Protein AF-T0ZMM5-F1 (afdb_monomer_lite)

Foldseek 3Di:
DLLFDQDQPVVVVLLQFWAWQDKAWDALCPCCVPPVGRHTDMDTDTHGDPDGDDGDPQFRHKDQADCPFPQAPDAPPCPVCSVQRIGTNCCRPPNVLRYQAHWYFDDPPPDTHTGGDHDDDRVVSVVVVVVPGDPPPDDDDDPPPPPPPQPKAADDPPDQDFAWDADPNDIHGRPRGID

Radius of gyration: 26.32 Å; chains: 1; bounding box: 58×46×68 Å

InterPro domains:
  IPR029063 S-adenosyl-L-methionine-dependent methyltransferase superfamily [SSF53335] (7-126)

Sequence (179 aa):
GTLDKQDERVREYLASKATLVAATRLPESTFQAIANTSVTTDIVILRKPLAAREPSSSWMELAQIPKDSPLYGGDAYYYHLEWKMRANEYFVQHHPDRVIGKLQLVDNGYDKSVGCVFEGDLEAALAGQVDSLPAGLYAEREAVKIEPARATRDLAPGDNRLGFRVVDGQLFECDGEKL

Secondary structure (DSSP, 8-state):
--TT-S--HHHHHHHHH-EEEEEEEEPGGGGHHHH-----EEEEEEE--SS--PPP-TTSSEEE--TTSTTB---TT-GGGGGG-EEEHIIIII-GGGBSSEEEEEE-SSSEEEEEE--S-HHHHHHHHHHTSPTT---PPP-----------BPPTT----EEEEETTEEEEE-SSB-

pLDDT: mean 84.93, std 11.68, range [51.88, 98.12]

Structure (mmCIF, N/CA/C/O backbone):
data_AF-T0ZMM5-F1
#
_entry.id   AF-T0ZMM5-F1
#
loop_
_atom_site.group_PDB
_atom_site.id
_atom_site.type_symbol
_atom_site.label_atom_id
_atom_site.label_alt_id
_atom_site.label_comp_id
_atom_site.label_asym_id
_atom_site.label_entity_id
_atom_site.label_seq_id
_atom_site.pdbx_PDB_ins_code
_atom_site.Cartn_x
_atom_site.Cartn_y
_atom_site.Cartn_z
_atom_site.occupancy
_atom_site.B_iso_or_equiv
_atom_site.auth_seq_id
_atom_site.auth_comp_id
_atom_site.auth_asym_id
_atom_site.auth_atom_id
_atom_site.pdbx_PDB_model_num
ATOM 1 N N . GLY A 1 1 ? 6.811 5.154 1.440 1.00 77.06 1 GLY A N 1
ATOM 2 C CA . GLY A 1 1 ? 5.725 5.669 2.308 1.00 77.06 1 GLY A CA 1
ATOM 3 C C . GLY A 1 1 ? 5.670 4.912 3.627 1.00 77.06 1 GLY A C 1
ATOM 4 O O . GLY A 1 1 ? 6.587 4.150 3.899 1.00 77.06 1 GLY A O 1
ATOM 5 N N . THR A 1 2 ? 4.626 5.109 4.446 1.00 88.69 2 THR A N 1
ATOM 6 C CA . THR A 1 2 ? 4.415 4.392 5.729 1.00 88.69 2 THR A CA 1
ATOM 7 C C . THR A 1 2 ? 4.391 2.869 5.564 1.00 88.69 2 THR A C 1
ATOM 9 O O . THR A 1 2 ? 4.950 2.156 6.396 1.00 88.69 2 THR A O 1
ATOM 12 N N . LEU A 1 3 ? 3.794 2.371 4.475 1.00 94.69 3 LEU A N 1
ATOM 13 C CA . LEU A 1 3 ? 3.691 0.935 4.214 1.00 94.69 3 LEU A CA 1
ATOM 14 C C . LEU A 1 3 ? 5.058 0.282 3.950 1.00 94.69 3 LEU A C 1
ATOM 16 O O . LEU A 1 3 ? 5.305 -0.796 4.477 1.00 94.69 3 LEU A O 1
ATOM 20 N N . ASP A 1 4 ? 5.981 0.950 3.248 1.00 93.88 4 ASP A N 1
ATOM 21 C CA . ASP A 1 4 ? 7.293 0.367 2.894 1.00 93.88 4 ASP A CA 1
ATOM 22 C C . ASP A 1 4 ? 8.438 0.719 3.853 1.00 93.88 4 ASP A C 1
ATOM 24 O O . ASP A 1 4 ? 9.602 0.435 3.568 1.00 93.88 4 ASP A O 1
ATOM 28 N N . LYS A 1 5 ? 8.160 1.387 4.979 1.00 92.12 5 LYS A N 1
ATOM 29 C CA . LYS A 1 5 ? 9.216 1.659 5.963 1.00 92.12 5 LYS A CA 1
ATOM 30 C C . LYS A 1 5 ? 9.724 0.351 6.569 1.00 92.12 5 LYS A C 1
ATOM 32 O O . LYS A 1 5 ? 8.926 -0.509 6.926 1.00 92.12 5 LYS A O 1
ATOM 37 N N . GLN A 1 6 ? 11.042 0.241 6.743 1.00 91.06 6 GLN A N 1
ATOM 38 C CA . GLN A 1 6 ? 11.649 -0.873 7.489 1.00 91.06 6 GLN A CA 1
ATOM 39 C C . GLN A 1 6 ? 11.131 -0.908 8.932 1.00 91.06 6 GLN A C 1
ATOM 41 O O . GLN A 1 6 ? 10.815 -1.967 9.451 1.00 91.06 6 GLN A O 1
ATOM 46 N N . ASP A 1 7 ? 10.996 0.267 9.548 1.00 93.12 7 ASP A N 1
ATOM 47 C CA . ASP A 1 7 ? 10.402 0.428 10.872 1.00 93.12 7 ASP A CA 1
ATOM 48 C C . ASP A 1 7 ? 8.878 0.239 10.819 1.00 93.12 7 ASP A C 1
ATOM 50 O O . ASP A 1 7 ? 8.166 1.003 10.156 1.00 93.12 7 ASP A O 1
ATOM 54 N N . GLU A 1 8 ? 8.393 -0.777 11.527 1.00 93.56 8 GLU A N 1
ATOM 55 C CA . GLU A 1 8 ? 6.993 -1.191 11.546 1.00 93.56 8 GLU A CA 1
ATOM 56 C C . GLU A 1 8 ? 6.136 -0.491 12.604 1.00 93.56 8 GLU A C 1
ATOM 58 O O . GLU A 1 8 ? 4.914 -0.585 12.529 1.00 93.56 8 GLU A O 1
ATOM 63 N N . ARG A 1 9 ? 6.717 0.291 13.525 1.00 93.25 9 ARG A N 1
ATOM 64 C CA . ARG A 1 9 ? 5.996 0.864 14.684 1.00 93.25 9 ARG A CA 1
ATOM 65 C C . ARG A 1 9 ? 4.728 1.630 14.315 1.00 93.25 9 ARG A C 1
ATOM 67 O O . ARG A 1 9 ? 3.736 1.620 15.039 1.00 93.25 9 ARG A O 1
ATOM 74 N N . VAL A 1 10 ? 4.746 2.324 13.175 1.00 93.44 10 VAL A N 1
ATOM 75 C CA . VAL A 1 10 ? 3.560 3.037 12.676 1.00 93.44 10 VAL A CA 1
ATOM 76 C C . VAL A 1 10 ? 2.490 2.057 12.189 1.00 93.44 10 VAL A C 1
ATOM 78 O O . VAL A 1 10 ? 1.307 2.285 12.438 1.00 93.44 10 VAL A O 1
ATOM 81 N N . ARG A 1 11 ? 2.881 0.967 11.518 1.00 94.25 11 ARG A N 1
ATOM 82 C CA . ARG A 1 11 ? 1.958 -0.086 11.075 1.00 94.25 11 ARG A CA 1
ATOM 83 C C . ARG A 1 11 ? 1.366 -0.829 12.265 1.00 94.25 11 ARG A C 1
ATOM 85 O O . ARG A 1 11 ? 0.149 -0.963 12.314 1.00 94.25 11 ARG A O 1
ATOM 92 N N . GLU A 1 12 ? 2.175 -1.181 13.261 1.00 92.19 12 GLU A N 1
ATOM 93 C CA . GLU A 1 12 ? 1.703 -1.773 14.520 1.00 92.19 12 GLU A CA 1
ATOM 94 C C . GLU A 1 12 ? 0.700 -0.857 15.228 1.00 92.19 12 GLU A C 1
ATOM 96 O O . GLU A 1 12 ? -0.391 -1.282 15.618 1.00 92.19 12 GLU A O 1
ATOM 101 N N . TYR A 1 13 ? 1.032 0.434 15.346 1.00 91.88 13 TYR A N 1
ATOM 102 C CA . TYR A 1 13 ? 0.140 1.415 15.950 1.00 91.88 13 TYR A CA 1
ATOM 103 C C . TYR A 1 13 ? -1.205 1.471 15.219 1.00 91.88 13 TYR A C 1
ATOM 105 O O . TYR A 1 13 ? -2.256 1.383 15.858 1.00 91.88 13 TYR A O 1
ATOM 113 N N . LEU A 1 14 ? -1.193 1.572 13.889 1.00 91.88 14 LEU A N 1
ATOM 114 C CA . LEU A 1 14 ? -2.413 1.586 13.084 1.00 91.88 14 LEU A CA 1
ATOM 115 C C . LEU A 1 14 ? -3.196 0.272 13.214 1.00 91.88 14 LEU A C 1
ATOM 117 O O . LEU A 1 14 ? -4.407 0.319 13.435 1.00 91.88 14 LEU A O 1
ATOM 121 N N . ALA A 1 15 ? -2.523 -0.879 13.163 1.00 91.06 15 ALA A N 1
ATOM 122 C CA . ALA A 1 15 ? -3.133 -2.200 13.299 1.00 91.06 15 ALA A CA 1
ATOM 123 C C . ALA A 1 15 ? -3.762 -2.426 14.684 1.00 91.06 15 ALA A C 1
ATOM 125 O O . ALA A 1 15 ? -4.777 -3.112 14.794 1.00 91.06 15 ALA A O 1
ATOM 126 N N . SER A 1 16 ? -3.226 -1.791 15.734 1.00 89.12 16 SER A N 1
ATOM 127 C CA . SER A 1 16 ? -3.817 -1.807 17.081 1.00 89.12 16 SER A CA 1
ATOM 128 C C . SER A 1 16 ? -5.122 -1.004 17.194 1.00 89.12 16 SER A C 1
ATOM 130 O O . SER A 1 16 ? -5.880 -1.165 18.153 1.00 89.12 16 SER A O 1
ATOM 132 N N . LYS A 1 17 ? -5.384 -0.091 16.249 1.00 89.62 17 LYS A N 1
ATOM 133 C CA . LYS A 1 17 ? -6.536 0.828 16.277 1.00 89.62 17 LYS A CA 1
ATOM 134 C C . LYS A 1 17 ? -7.563 0.544 15.191 1.00 89.62 17 LYS A C 1
ATOM 136 O O . LYS A 1 17 ? -8.724 0.924 15.352 1.00 89.62 17 LYS A O 1
ATOM 141 N N . ALA A 1 18 ? -7.149 -0.068 14.089 1.00 90.56 18 ALA A N 1
ATOM 142 C CA . ALA A 1 18 ? -7.989 -0.296 12.931 1.00 90.56 18 ALA A CA 1
ATOM 143 C C . ALA A 1 18 ? -7.556 -1.537 12.147 1.00 90.56 18 ALA A C 1
ATOM 145 O O . ALA A 1 18 ? -6.396 -1.934 12.131 1.00 90.56 18 ALA A O 1
ATOM 146 N N . THR A 1 19 ? -8.515 -2.136 11.451 1.00 89.81 19 THR A N 1
ATOM 147 C CA . THR A 1 19 ? -8.262 -3.181 10.462 1.00 89.81 19 THR A CA 1
ATOM 148 C C . THR A 1 19 ? -7.993 -2.534 9.109 1.00 89.81 19 THR A C 1
ATOM 150 O O . THR A 1 19 ? -8.773 -1.684 8.673 1.00 89.81 19 THR A O 1
ATOM 153 N N . LEU A 1 20 ? -6.915 -2.946 8.440 1.00 93.12 20 LEU A N 1
ATOM 154 C CA . LEU A 1 20 ? -6.681 -2.593 7.044 1.00 93.12 20 LEU A CA 1
ATOM 155 C C . LEU A 1 20 ? -7.744 -3.262 6.172 1.00 93.12 20 LEU A C 1
ATOM 157 O O . LEU A 1 20 ? -7.866 -4.483 6.171 1.00 93.12 20 LEU A O 1
ATOM 161 N N . VAL A 1 21 ? -8.536 -2.448 5.477 1.00 92.88 21 VAL A N 1
ATOM 162 C CA . VAL A 1 21 ? -9.571 -2.915 4.546 1.00 92.88 21 VAL A CA 1
ATOM 163 C C . VAL A 1 21 ? -8.975 -3.087 3.160 1.00 92.88 21 VAL A C 1
ATOM 165 O O . VAL A 1 21 ? -9.137 -4.129 2.535 1.00 92.88 21 VAL A O 1
ATOM 168 N N . ALA A 1 22 ? -8.300 -2.043 2.692 1.00 95.00 22 ALA A N 1
ATOM 169 C CA . ALA A 1 22 ? -7.612 -2.024 1.418 1.00 95.00 22 ALA A CA 1
ATOM 170 C C . ALA A 1 22 ? -6.511 -0.965 1.456 1.00 95.00 22 ALA A C 1
ATOM 172 O O . ALA A 1 22 ? -6.636 0.049 2.148 1.00 95.00 22 ALA A O 1
ATOM 173 N N . ALA A 1 23 ? -5.456 -1.179 0.684 1.00 97.00 23 ALA A N 1
ATOM 174 C CA . ALA A 1 23 ? -4.534 -0.127 0.297 1.00 97.00 23 ALA A CA 1
ATOM 175 C C . ALA A 1 23 ? -4.357 -0.178 -1.217 1.00 97.00 23 ALA A C 1
ATOM 177 O O . ALA A 1 23 ? -4.344 -1.264 -1.778 1.00 97.00 23 ALA A O 1
ATOM 178 N N . THR A 1 24 ? -4.207 0.967 -1.870 1.00 98.00 24 THR A N 1
ATOM 179 C CA . THR A 1 24 ? -3.960 1.057 -3.311 1.00 98.00 24 THR A CA 1
ATOM 180 C C . THR A 1 24 ? -2.725 1.906 -3.539 1.00 98.00 24 THR A C 1
ATOM 182 O O . THR A 1 24 ? -2.687 3.062 -3.115 1.00 98.00 24 THR A O 1
ATOM 185 N N . ARG A 1 25 ? -1.719 1.337 -4.206 1.00 97.88 25 ARG A N 1
ATOM 186 C CA . ARG A 1 25 ? -0.491 2.045 -4.570 1.00 97.88 25 ARG A CA 1
ATOM 187 C C . ARG A 1 25 ? -0.665 2.745 -5.903 1.00 97.88 25 ARG A C 1
ATOM 189 O O . ARG A 1 25 ? -1.047 2.118 -6.891 1.00 97.88 25 ARG A O 1
ATOM 196 N N . LEU A 1 26 ? -0.354 4.032 -5.914 1.00 97.25 26 LEU A N 1
ATOM 197 C CA . LEU A 1 26 ? -0.472 4.894 -7.078 1.00 97.25 26 LEU A CA 1
ATOM 198 C C . LEU A 1 26 ? 0.883 5.078 -7.778 1.00 97.25 26 LEU A C 1
ATOM 200 O O . LEU A 1 26 ? 1.932 4.968 -7.128 1.00 97.25 26 LEU A O 1
ATOM 204 N N . PRO A 1 27 ? 0.876 5.396 -9.084 1.00 95.88 27 PRO A N 1
ATOM 205 C CA . PRO A 1 27 ? 2.087 5.746 -9.815 1.00 95.88 27 PRO A CA 1
ATOM 206 C C . PRO A 1 27 ? 2.765 6.980 -9.219 1.00 95.88 27 PRO A C 1
ATOM 208 O O . PRO A 1 27 ? 2.097 7.899 -8.739 1.00 95.88 27 PRO A O 1
ATOM 211 N N . GLU A 1 28 ? 4.089 7.060 -9.301 1.00 93.31 28 GLU A N 1
ATOM 212 C CA . GLU A 1 28 ? 4.844 8.195 -8.762 1.00 93.31 28 GLU A CA 1
ATOM 213 C C . GLU A 1 28 ? 4.523 9.528 -9.448 1.00 93.31 28 GLU A C 1
ATOM 215 O O . GLU A 1 28 ? 4.645 10.584 -8.834 1.00 93.31 28 GLU A O 1
ATOM 220 N N . SER A 1 29 ? 4.045 9.474 -10.692 1.00 93.06 29 SER A N 1
ATOM 221 C CA . SER A 1 29 ? 3.634 10.628 -11.490 1.00 93.06 29 SER A CA 1
ATOM 222 C C . SER A 1 29 ? 2.261 11.195 -11.110 1.00 93.06 29 SER A C 1
ATOM 224 O O . SER A 1 29 ? 1.887 12.248 -11.627 1.00 93.06 29 SER A O 1
ATOM 226 N N . THR A 1 30 ? 1.518 10.551 -10.197 1.00 93.50 30 THR A N 1
ATOM 227 C CA . THR A 1 30 ? 0.135 10.929 -9.828 1.00 93.50 30 THR A CA 1
ATOM 228 C C . THR A 1 30 ? 0.003 12.407 -9.466 1.00 93.50 30 THR A C 1
ATOM 230 O O . THR A 1 30 ? -0.949 13.071 -9.869 1.00 93.50 30 THR A O 1
ATOM 233 N N . PHE A 1 31 ? 0.972 12.942 -8.723 1.00 92.00 31 PHE A N 1
ATOM 234 C CA . PHE A 1 31 ? 0.948 14.324 -8.247 1.00 92.00 31 PHE A CA 1
ATOM 235 C C . PHE A 1 31 ? 1.838 15.266 -9.065 1.00 92.00 31 PHE A C 1
ATOM 237 O O . PHE A 1 31 ? 1.921 16.454 -8.752 1.00 92.00 31 PHE A O 1
ATOM 244 N N . GLN A 1 32 ? 2.453 14.788 -10.151 1.00 90.25 32 GLN A N 1
ATOM 245 C CA . GLN A 1 32 ? 3.412 15.567 -10.931 1.00 90.25 32 GLN A CA 1
ATOM 246 C C . GLN A 1 32 ? 2.776 16.829 -11.527 1.00 90.25 32 GLN A C 1
ATOM 248 O O . GLN A 1 32 ? 3.342 17.914 -11.424 1.00 90.25 32 GLN A O 1
ATOM 253 N N . ALA A 1 33 ? 1.578 16.713 -12.104 1.00 86.50 33 ALA A N 1
ATOM 254 C CA . ALA A 1 33 ? 0.913 17.829 -12.779 1.00 86.50 33 ALA A CA 1
ATOM 255 C C . ALA A 1 33 ? 0.431 18.933 -11.821 1.00 86.50 33 ALA A C 1
ATOM 257 O O . ALA A 1 33 ? 0.321 20.087 -12.228 1.00 86.50 33 ALA A O 1
ATOM 258 N N . ILE A 1 34 ? 0.140 18.589 -10.561 1.00 89.12 34 ILE A N 1
ATOM 259 C CA . ILE A 1 34 ? -0.482 19.516 -9.601 1.00 89.12 34 ILE A CA 1
ATOM 260 C C . ILE A 1 34 ? 0.464 19.977 -8.490 1.00 89.12 34 ILE A C 1
ATOM 262 O O . ILE A 1 34 ? 0.281 21.062 -7.947 1.00 89.12 34 ILE A O 1
ATOM 266 N N . ALA A 1 35 ? 1.472 19.171 -8.151 1.00 85.75 35 ALA A N 1
ATOM 267 C CA . ALA A 1 35 ? 2.405 19.430 -7.057 1.00 85.75 35 ALA A CA 1
ATOM 268 C C . ALA A 1 35 ? 3.880 19.370 -7.488 1.00 85.75 35 ALA A C 1
ATOM 270 O O . ALA A 1 35 ? 4.749 19.6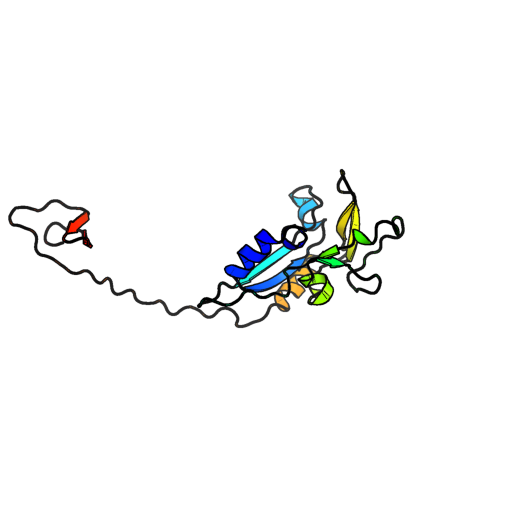42 -6.663 1.00 85.75 35 ALA A O 1
ATOM 271 N N . ASN A 1 36 ? 4.171 19.050 -8.758 1.00 87.25 36 ASN A N 1
ATOM 272 C CA . ASN A 1 36 ? 5.525 18.917 -9.306 1.00 87.25 36 ASN A CA 1
ATOM 273 C C . ASN A 1 36 ? 6.422 17.968 -8.488 1.00 87.25 36 ASN A C 1
ATOM 275 O O . ASN A 1 36 ? 7.607 18.233 -8.276 1.00 87.25 36 ASN A O 1
ATOM 279 N N . THR A 1 37 ? 5.838 16.876 -7.995 1.00 84.69 37 THR A N 1
ATOM 280 C CA . THR A 1 37 ? 6.532 15.856 -7.208 1.00 84.69 37 THR A CA 1
ATOM 281 C C . THR A 1 37 ? 6.327 14.463 -7.800 1.00 84.69 37 THR A C 1
ATOM 283 O O . THR A 1 37 ? 5.193 14.034 -8.016 1.00 84.69 37 THR A O 1
ATOM 286 N N . SER A 1 38 ? 7.439 13.742 -7.985 1.00 86.94 38 SER A N 1
ATOM 287 C CA . SER A 1 38 ? 7.459 12.318 -8.336 1.00 86.94 38 SER A CA 1
ATOM 288 C C . SER A 1 38 ? 7.600 11.492 -7.062 1.00 86.94 38 SER A C 1
ATOM 290 O O . SER A 1 38 ? 8.706 11.292 -6.559 1.00 86.94 38 SER A O 1
ATOM 292 N N . VAL A 1 39 ? 6.478 11.063 -6.484 1.00 87.69 39 VAL A N 1
ATOM 293 C CA . VAL A 1 39 ? 6.467 10.303 -5.225 1.00 87.69 39 VAL A CA 1
ATOM 294 C C . VAL A 1 39 ? 5.480 9.153 -5.327 1.00 87.69 39 VAL A C 1
ATOM 296 O O . VAL A 1 39 ? 4.298 9.356 -5.593 1.00 87.69 39 VAL A O 1
ATOM 299 N N . THR A 1 40 ? 5.947 7.936 -5.042 1.00 90.56 40 THR A N 1
ATOM 300 C CA . THR A 1 40 ? 5.048 6.786 -4.874 1.00 90.56 40 THR A CA 1
ATOM 301 C C . THR A 1 40 ? 4.193 6.988 -3.626 1.00 90.56 40 THR A C 1
ATOM 303 O O . THR A 1 40 ? 4.711 7.149 -2.514 1.00 90.56 40 THR A O 1
ATOM 306 N N . THR A 1 41 ? 2.879 6.991 -3.819 1.00 92.81 41 THR A N 1
ATOM 307 C CA . THR A 1 41 ? 1.885 7.288 -2.785 1.00 92.81 41 THR A CA 1
ATOM 308 C C . THR A 1 41 ? 0.851 6.179 -2.703 1.00 92.81 41 THR A C 1
ATOM 310 O O . THR A 1 41 ? 0.616 5.459 -3.669 1.00 92.81 41 THR A O 1
ATOM 313 N N . ASP A 1 42 ? 0.241 6.042 -1.529 1.00 96.25 42 ASP A N 1
ATOM 314 C CA . ASP A 1 42 ? -0.744 5.003 -1.255 1.00 96.25 42 ASP A CA 1
ATOM 315 C C . ASP A 1 42 ? -2.049 5.647 -0.765 1.00 96.25 42 ASP A C 1
ATOM 317 O O . ASP A 1 42 ? -2.024 6.551 0.075 1.00 96.25 42 ASP A O 1
ATOM 321 N N . ILE A 1 43 ? -3.189 5.145 -1.239 1.00 96.88 43 ILE A N 1
ATOM 322 C CA . ILE A 1 43 ? -4.501 5.362 -0.619 1.00 96.88 43 ILE A CA 1
ATOM 323 C C . ILE A 1 43 ? -4.719 4.217 0.362 1.00 96.88 43 ILE A C 1
ATOM 325 O O . ILE A 1 43 ? -4.673 3.058 -0.035 1.00 96.88 43 ILE A O 1
ATOM 329 N N . VAL A 1 44 ? -4.960 4.517 1.638 1.00 95.81 44 VAL A N 1
ATOM 330 C CA . VAL A 1 44 ? -5.129 3.497 2.685 1.00 95.81 44 VAL A CA 1
ATOM 331 C C . VAL A 1 44 ? -6.510 3.628 3.316 1.00 95.81 44 VAL A C 1
ATOM 333 O O . VAL A 1 44 ? -6.856 4.677 3.857 1.00 95.81 44 VAL A O 1
ATOM 336 N N . ILE A 1 45 ? -7.287 2.546 3.276 1.00 94.75 45 ILE A N 1
ATOM 337 C CA . ILE A 1 45 ? -8.636 2.465 3.836 1.00 94.75 45 ILE A CA 1
ATOM 338 C C . ILE A 1 45 ? -8.591 1.594 5.088 1.00 94.75 45 ILE A C 1
ATOM 340 O O . ILE A 1 45 ? -8.288 0.400 5.043 1.00 94.75 45 ILE A O 1
ATOM 344 N N . LEU A 1 46 ? -8.916 2.204 6.224 1.00 92.81 46 LEU A N 1
ATOM 345 C CA . LEU A 1 46 ? -8.886 1.577 7.540 1.00 92.81 46 LEU A CA 1
ATOM 346 C C . LEU A 1 46 ? -10.293 1.551 8.141 1.00 92.81 46 LEU A C 1
ATOM 348 O O . LEU A 1 46 ? -11.010 2.551 8.108 1.00 92.81 46 LEU A O 1
ATOM 352 N N . ARG A 1 47 ? -10.670 0.431 8.762 1.00 89.56 47 ARG A N 1
ATOM 353 C CA . ARG A 1 47 ? -11.912 0.300 9.531 1.00 89.56 47 ARG A CA 1
ATOM 354 C C . ARG A 1 47 ? -11.607 0.226 11.018 1.00 89.56 47 ARG A C 1
ATOM 356 O O . ARG A 1 47 ? -10.963 -0.714 11.482 1.00 89.56 47 ARG A O 1
ATOM 363 N N . LYS A 1 48 ? -12.145 1.170 11.789 1.00 88.38 48 LYS A N 1
ATOM 364 C CA . LYS A 1 48 ? -12.125 1.097 13.253 1.00 88.38 48 LYS A CA 1
ATOM 365 C C . LYS A 1 48 ? -13.081 -0.014 13.725 1.00 88.38 48 LYS A C 1
ATOM 367 O O . LYS A 1 48 ? -14.261 0.033 13.366 1.00 88.38 48 LYS A O 1
ATOM 372 N N . PRO A 1 49 ? -12.615 -1.012 14.492 1.00 80.44 49 PRO A N 1
ATOM 373 C CA . PRO A 1 49 ? -13.482 -2.071 14.985 1.00 80.44 49 PRO A CA 1
ATOM 374 C C . PRO A 1 49 ? -14.403 -1.542 16.097 1.00 80.44 49 PRO A C 1
ATOM 376 O O . PRO A 1 49 ? -14.059 -0.603 16.816 1.00 80.44 49 PRO A O 1
ATOM 379 N N . LEU A 1 50 ? -15.591 -2.143 16.226 1.00 77.56 50 LEU A N 1
ATOM 380 C CA . LEU A 1 50 ? -16.568 -1.787 17.267 1.00 77.56 50 LEU A CA 1
ATOM 381 C C . LEU A 1 50 ? -16.149 -2.279 18.661 1.00 77.56 50 LEU A C 1
ATOM 383 O O . LEU A 1 50 ? -16.527 -1.678 19.661 1.00 77.56 50 LEU A O 1
ATOM 387 N N . ALA A 1 51 ? -15.356 -3.346 18.715 1.00 73.06 51 ALA A N 1
ATOM 388 C CA . ALA A 1 51 ? -14.776 -3.907 19.927 1.00 73.06 51 ALA A CA 1
ATOM 389 C C . ALA A 1 51 ? -13.261 -4.065 19.754 1.00 73.06 51 ALA A C 1
ATOM 391 O O . ALA A 1 51 ? -12.756 -4.073 18.629 1.00 73.06 51 ALA A O 1
ATOM 392 N N . ALA A 1 52 ? -12.538 -4.190 20.867 1.00 72.12 52 ALA A N 1
ATOM 393 C CA . ALA A 1 52 ? -11.119 -4.517 20.826 1.00 72.12 52 ALA A CA 1
ATOM 394 C C . ALA A 1 52 ? -10.906 -5.853 20.095 1.00 72.12 52 ALA A C 1
ATOM 396 O O . ALA A 1 52 ? -11.690 -6.791 20.247 1.00 72.12 52 ALA A O 1
ATOM 397 N N . ARG A 1 53 ? -9.860 -5.915 19.275 1.00 71.50 53 ARG A N 1
ATOM 398 C CA . ARG A 1 53 ? -9.498 -7.077 18.467 1.00 71.50 53 ARG A CA 1
ATOM 399 C C . ARG A 1 53 ? -7.975 -7.154 18.383 1.00 71.50 53 ARG A C 1
ATOM 401 O O . ARG A 1 53 ? -7.314 -6.118 18.370 1.00 71.50 53 ARG A O 1
ATOM 408 N N . GLU A 1 54 ? -7.466 -8.372 18.247 1.00 69.75 54 GLU A N 1
ATOM 409 C CA . GLU A 1 54 ? -6.069 -8.616 17.905 1.00 69.75 54 GLU A CA 1
ATOM 410 C C . GLU A 1 54 ? -5.691 -8.025 16.529 1.00 69.75 54 GLU A C 1
ATOM 412 O O . GLU A 1 54 ? -6.452 -8.176 15.555 1.00 69.75 54 GLU A O 1
ATOM 417 N N . PRO A 1 55 ? -4.523 -7.362 16.424 1.00 67.50 55 PRO A N 1
ATOM 418 C CA . PRO A 1 55 ? -4.009 -6.835 15.166 1.00 67.50 55 PRO A CA 1
ATOM 419 C C . PRO A 1 55 ? -3.964 -7.904 14.065 1.00 67.50 55 PRO A C 1
ATOM 421 O O . PRO A 1 55 ? -3.661 -9.069 14.310 1.00 67.50 55 PRO A O 1
ATOM 424 N N . SER A 1 56 ? -4.267 -7.508 12.827 1.00 68.31 56 SER A N 1
ATOM 425 C CA . SER A 1 56 ? -4.041 -8.370 11.657 1.00 68.31 56 SER A CA 1
ATOM 426 C C . SER A 1 56 ? -2.567 -8.334 11.268 1.00 68.31 56 SER A C 1
ATOM 428 O O . SER A 1 56 ? -2.024 -7.239 11.129 1.00 68.31 56 SER A O 1
ATOM 430 N N . SER A 1 57 ? -1.950 -9.495 11.035 1.00 71.81 57 SER A N 1
ATOM 431 C CA . SER A 1 57 ? -0.527 -9.603 10.687 1.00 71.81 57 SER A CA 1
ATOM 432 C C . SER A 1 57 ? -0.213 -9.392 9.205 1.00 71.81 57 SER A C 1
ATOM 434 O O . SER A 1 57 ? 0.933 -9.146 8.882 1.00 71.81 57 SER A O 1
ATOM 436 N N . SER A 1 58 ? -1.199 -9.454 8.306 1.00 76.00 58 SER A N 1
ATOM 437 C CA . SER A 1 58 ? -1.008 -9.575 6.844 1.00 76.00 58 SER A CA 1
ATOM 438 C C . SER A 1 58 ? -0.539 -8.307 6.098 1.00 76.00 58 SER A C 1
ATOM 440 O O . SER A 1 58 ? -0.913 -8.100 4.942 1.00 76.00 58 SER A O 1
ATOM 442 N N . TRP A 1 59 ? 0.163 -7.397 6.774 1.00 92.75 59 TRP A N 1
ATOM 443 C CA . TRP A 1 59 ? 0.722 -6.160 6.206 1.00 92.75 59 TRP A CA 1
ATOM 444 C C . TRP A 1 59 ? 1.805 -5.524 7.102 1.00 92.75 59 TRP A C 1
ATOM 446 O O . TRP A 1 59 ? 2.133 -4.343 6.943 1.00 92.75 59 TRP A O 1
ATOM 456 N N . MET A 1 60 ? 2.323 -6.262 8.087 1.00 92.69 60 MET A N 1
ATOM 457 C CA . MET A 1 60 ? 3.324 -5.760 9.033 1.00 92.69 60 MET A CA 1
ATOM 458 C C . MET A 1 60 ? 4.718 -5.772 8.418 1.00 92.69 60 MET A C 1
ATOM 460 O O . MET A 1 60 ? 5.490 -4.843 8.655 1.00 92.69 60 MET A O 1
ATOM 464 N N . GLU A 1 61 ? 5.017 -6.747 7.566 1.00 94.25 61 GLU A N 1
ATOM 465 C CA . GLU A 1 61 ? 6.366 -6.968 7.062 1.00 94.25 61 GLU A CA 1
ATOM 466 C C . GLU A 1 61 ? 6.604 -6.387 5.661 1.00 94.25 61 GLU A C 1
ATOM 468 O O . GLU A 1 61 ? 5.695 -6.006 4.916 1.00 94.25 61 GLU A O 1
ATOM 473 N N . LEU A 1 62 ? 7.886 -6.312 5.294 1.00 95.06 62 LEU A N 1
ATOM 474 C CA . LEU A 1 62 ? 8.315 -6.035 3.929 1.00 95.06 62 LEU A CA 1
ATOM 475 C C . LEU A 1 62 ? 8.746 -7.330 3.256 1.00 95.06 62 LEU A C 1
ATOM 477 O O . LEU A 1 62 ? 9.649 -8.018 3.736 1.00 95.06 62 LEU A O 1
ATOM 481 N N . ALA A 1 63 ? 8.206 -7.590 2.077 1.00 94.88 63 ALA A N 1
ATOM 482 C CA . ALA A 1 63 ? 8.575 -8.728 1.255 1.00 94.88 63 ALA A CA 1
ATOM 483 C C . ALA A 1 63 ? 9.466 -8.288 0.088 1.00 94.88 63 ALA A C 1
ATOM 485 O O . ALA A 1 63 ? 9.335 -7.180 -0.438 1.00 94.88 63 ALA A O 1
ATOM 486 N N . GLN A 1 64 ? 10.386 -9.162 -0.319 1.00 94.31 64 GLN A N 1
ATOM 487 C CA . GLN A 1 64 ? 11.102 -9.004 -1.584 1.00 94.31 64 GLN A CA 1
ATOM 488 C C . GLN A 1 64 ? 10.129 -9.211 -2.739 1.00 94.31 64 GLN A C 1
ATOM 490 O O . GLN A 1 64 ? 9.312 -10.121 -2.672 1.00 94.31 64 GLN A O 1
ATOM 495 N N . ILE A 1 65 ? 10.227 -8.378 -3.773 1.00 94.44 65 ILE A N 1
ATOM 496 C CA . ILE A 1 65 ? 9.429 -8.463 -4.996 1.00 94.44 65 ILE A CA 1
ATOM 497 C C . ILE A 1 65 ? 10.097 -9.501 -5.911 1.00 94.44 65 ILE A C 1
ATOM 499 O O . ILE A 1 65 ? 11.191 -9.236 -6.417 1.00 94.44 65 ILE A O 1
ATOM 503 N N . PRO A 1 66 ? 9.488 -10.682 -6.125 1.00 91.31 66 PRO A N 1
ATOM 504 C CA . PRO A 1 66 ? 10.055 -11.701 -7.005 1.00 91.31 66 PRO A CA 1
ATOM 505 C C . PRO A 1 66 ? 10.098 -11.232 -8.465 1.00 91.31 66 PRO A C 1
ATOM 507 O O . PRO A 1 66 ? 9.224 -10.483 -8.897 1.00 91.31 66 PRO A O 1
ATOM 510 N N . LYS A 1 67 ? 11.075 -11.696 -9.255 1.00 88.75 67 LYS A N 1
ATOM 511 C CA . LYS A 1 67 ? 11.192 -11.329 -10.684 1.00 88.75 67 LYS A CA 1
ATOM 512 C C . LYS A 1 67 ? 10.022 -11.816 -11.540 1.00 88.75 67 LYS A C 1
ATOM 514 O O . LYS A 1 67 ? 9.708 -11.208 -12.556 1.00 88.75 67 LYS A O 1
ATOM 519 N N . ASP A 1 68 ? 9.399 -12.915 -11.138 1.00 91.12 68 ASP A N 1
ATOM 520 C CA . ASP 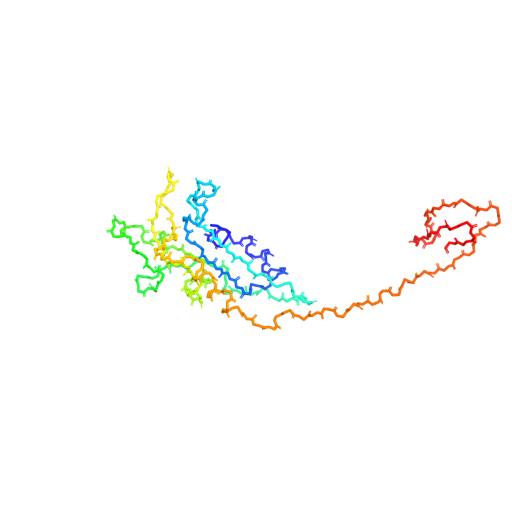A 1 68 ? 8.199 -13.488 -11.750 1.00 91.12 68 ASP A CA 1
ATOM 521 C C . ASP A 1 68 ? 6.900 -12.851 -11.227 1.00 91.12 68 ASP A C 1
ATOM 523 O O . ASP A 1 68 ? 5.813 -13.179 -11.703 1.00 91.12 68 ASP A O 1
ATOM 527 N N . SER A 1 69 ? 6.990 -11.909 -10.281 1.00 94.19 69 SER A N 1
ATOM 528 C CA . SER A 1 69 ? 5.829 -11.182 -9.778 1.00 94.19 69 SER A CA 1
ATOM 529 C C . SER A 1 69 ? 5.190 -10.325 -10.870 1.00 94.19 69 SER A C 1
ATOM 531 O O . SER A 1 69 ? 5.897 -9.620 -11.597 1.00 94.19 69 SER A O 1
ATOM 533 N N . PRO A 1 70 ? 3.847 -10.236 -10.920 1.00 95.31 70 PRO A N 1
ATOM 534 C CA . PRO A 1 70 ? 3.168 -9.257 -11.762 1.00 95.31 70 PRO A CA 1
ATOM 535 C C . PRO A 1 70 ? 3.503 -7.811 -11.374 1.00 95.31 70 PRO A C 1
ATOM 537 O O . PRO A 1 70 ? 3.251 -6.915 -12.172 1.00 95.31 70 PRO A O 1
ATOM 540 N N . LEU A 1 71 ? 4.085 -7.561 -10.199 1.00 95.94 71 LEU A N 1
ATOM 541 C CA . LEU A 1 71 ? 4.536 -6.231 -9.800 1.00 95.94 71 LEU A CA 1
ATOM 542 C C . LEU A 1 71 ? 5.899 -5.860 -10.372 1.00 95.94 71 LEU A C 1
ATOM 544 O O . LEU A 1 71 ? 6.230 -4.683 -10.388 1.00 95.94 71 LEU A O 1
ATOM 548 N N . TYR A 1 72 ? 6.707 -6.822 -10.809 1.00 94.00 72 TYR A N 1
ATOM 549 C CA . TYR A 1 72 ? 8.084 -6.547 -11.191 1.00 94.00 72 TYR A CA 1
ATOM 550 C C . TYR A 1 72 ? 8.138 -5.721 -12.487 1.00 94.00 72 TYR A C 1
ATOM 552 O O . TYR A 1 72 ? 7.677 -6.157 -13.543 1.00 94.00 72 TYR A O 1
ATOM 560 N N . GLY A 1 73 ? 8.670 -4.501 -12.387 1.00 91.31 73 GLY A N 1
ATOM 561 C CA . GLY A 1 73 ? 8.889 -3.566 -13.499 1.00 91.31 73 GLY A CA 1
ATOM 562 C C . GLY A 1 73 ? 10.291 -3.620 -14.091 1.00 91.31 73 GLY A C 1
ATOM 563 O O . GLY A 1 73 ? 10.562 -2.961 -15.089 1.00 91.31 73 GLY A O 1
ATOM 564 N N . GLY A 1 74 ? 11.173 -4.433 -13.509 1.00 81.00 74 GLY A N 1
ATOM 565 C CA . GLY A 1 74 ? 12.557 -4.555 -13.940 1.00 81.00 74 GLY A CA 1
ATOM 566 C C . GLY A 1 74 ? 13.549 -3.802 -13.063 1.00 81.00 74 GLY A C 1
ATOM 567 O O . GLY A 1 74 ? 13.224 -2.865 -12.334 1.00 81.00 74 GLY A O 1
ATOM 568 N N . ASP A 1 75 ? 14.800 -4.231 -13.177 1.00 67.31 75 ASP A N 1
ATOM 569 C CA . ASP A 1 75 ? 15.976 -3.535 -12.668 1.00 67.31 75 ASP A CA 1
ATOM 570 C C . ASP A 1 75 ? 17.179 -3.724 -13.603 1.00 67.31 75 ASP A C 1
ATOM 572 O O . ASP A 1 75 ? 18.306 -3.776 -13.132 1.00 67.31 75 ASP A O 1
ATOM 576 N N . ALA A 1 76 ? 16.961 -3.829 -14.922 1.00 51.88 76 ALA A N 1
ATOM 577 C CA . ALA A 1 76 ? 17.924 -4.389 -15.886 1.00 51.88 76 ALA A CA 1
ATOM 578 C C . ALA A 1 76 ? 19.365 -3.822 -15.833 1.00 51.88 76 ALA A C 1
ATOM 580 O O . ALA A 1 76 ? 20.295 -4.469 -16.307 1.00 51.88 76 ALA A O 1
ATOM 581 N N . TYR A 1 77 ? 19.574 -2.645 -15.241 1.00 59.66 77 TYR A N 1
ATOM 582 C CA . TYR A 1 77 ? 20.888 -2.026 -15.042 1.00 59.66 77 TYR A CA 1
ATOM 583 C C . TYR A 1 77 ? 21.554 -2.302 -13.673 1.00 59.66 77 TYR A C 1
ATOM 585 O O . TYR A 1 77 ? 22.714 -1.944 -13.471 1.00 59.66 77 TYR A O 1
ATOM 593 N N . TYR A 1 78 ? 20.852 -2.925 -12.723 1.00 67.38 78 TYR A N 1
ATOM 594 C CA . TYR A 1 78 ? 21.165 -2.917 -11.289 1.00 67.38 78 TYR A CA 1
ATOM 595 C C . TYR A 1 78 ? 20.912 -4.261 -10.580 1.00 67.38 78 TYR A C 1
ATOM 597 O O . TYR A 1 78 ? 20.534 -4.270 -9.414 1.00 67.38 78 TYR A O 1
ATOM 605 N N . TYR A 1 79 ? 21.193 -5.396 -11.227 1.00 62.88 79 TYR A N 1
ATOM 606 C CA . TYR A 1 79 ? 21.004 -6.743 -10.646 1.00 62.88 79 TYR A CA 1
ATOM 607 C C . TYR A 1 79 ? 21.663 -6.954 -9.260 1.00 62.88 79 TYR A C 1
ATOM 609 O O . TYR A 1 79 ? 21.231 -7.774 -8.458 1.00 62.88 79 TYR A O 1
ATOM 617 N N . HIS A 1 80 ? 22.717 -6.201 -8.925 1.00 71.88 80 HIS A N 1
ATOM 618 C CA . HIS A 1 80 ? 23.375 -6.266 -7.611 1.00 71.88 80 HIS A CA 1
ATOM 619 C C . HIS A 1 80 ? 22.587 -5.552 -6.492 1.00 71.88 80 HIS A C 1
ATOM 621 O O . HIS A 1 80 ? 22.961 -5.629 -5.321 1.00 71.88 80 HIS A O 1
ATOM 627 N N . LEU A 1 81 ? 21.501 -4.854 -6.838 1.00 74.69 81 LEU A N 1
ATOM 628 C CA . LEU A 1 81 ? 20.607 -4.141 -5.925 1.00 74.69 81 LEU A CA 1
ATOM 629 C C . LEU A 1 81 ? 19.234 -4.812 -5.801 1.00 74.69 81 LEU A C 1
ATOM 631 O O . LEU A 1 81 ? 18.327 -4.208 -5.238 1.00 74.69 81 LEU A O 1
ATOM 635 N N . GLU A 1 82 ? 19.073 -6.061 -6.248 1.00 68.62 82 GLU A N 1
ATOM 636 C CA . GLU A 1 82 ? 17.812 -6.815 -6.135 1.00 68.62 82 GLU A CA 1
ATOM 637 C C . GLU A 1 82 ? 17.257 -6.852 -4.699 1.00 68.62 82 GLU A C 1
ATOM 639 O O . GLU A 1 82 ? 16.049 -6.802 -4.488 1.00 68.62 82 GLU A O 1
ATOM 644 N N . TRP A 1 83 ? 18.122 -6.850 -3.680 1.00 73.81 83 TRP A N 1
ATOM 645 C CA . TRP A 1 83 ? 17.712 -6.779 -2.271 1.00 73.81 83 TRP A CA 1
ATOM 646 C C . TRP A 1 83 ? 16.981 -5.473 -1.903 1.00 73.81 83 TRP A C 1
ATOM 648 O O . TRP A 1 83 ? 16.275 -5.432 -0.892 1.00 73.81 83 TRP A O 1
ATOM 658 N N . LYS A 1 84 ? 17.130 -4.406 -2.705 1.00 81.00 84 LYS A N 1
ATOM 659 C CA . LYS A 1 84 ? 16.399 -3.138 -2.555 1.00 81.00 84 LYS A CA 1
ATOM 660 C C . LYS A 1 84 ? 14.982 -3.201 -3.126 1.00 81.00 84 LYS A C 1
ATOM 662 O O . LYS A 1 84 ? 14.169 -2.356 -2.765 1.00 81.00 84 LYS A O 1
ATOM 667 N N . MET A 1 85 ? 14.658 -4.192 -3.960 1.00 91.25 85 MET A N 1
ATOM 668 C CA . MET A 1 85 ? 13.313 -4.415 -4.500 1.00 91.25 85 MET A CA 1
ATOM 669 C C . MET A 1 85 ? 12.404 -5.053 -3.444 1.00 91.25 85 MET A C 1
ATOM 671 O O . MET A 1 85 ? 12.021 -6.218 -3.540 1.00 91.25 85 MET A O 1
ATOM 675 N N . ARG A 1 86 ? 12.074 -4.289 -2.400 1.00 93.50 86 ARG A N 1
ATOM 676 C CA . ARG A 1 86 ? 11.150 -4.692 -1.334 1.00 93.50 86 ARG A CA 1
ATOM 677 C C . ARG A 1 86 ? 9.994 -3.707 -1.231 1.00 93.50 86 ARG A C 1
ATOM 679 O O . ARG A 1 86 ? 10.185 -2.502 -1.366 1.00 93.50 86 ARG A O 1
ATOM 686 N N . ALA A 1 87 ? 8.812 -4.228 -0.945 1.00 95.38 87 ALA A N 1
ATOM 687 C CA . ALA A 1 87 ? 7.613 -3.451 -0.656 1.00 95.38 87 ALA A CA 1
ATOM 688 C C . ALA A 1 87 ? 6.827 -4.132 0.466 1.00 95.38 87 ALA A C 1
ATOM 690 O O . ALA A 1 87 ? 7.137 -5.262 0.848 1.00 95.38 87 ALA A O 1
ATOM 691 N N . ASN A 1 88 ? 5.826 -3.445 1.012 1.00 97.06 88 ASN A N 1
ATOM 692 C CA . ASN A 1 88 ? 4.953 -4.046 2.017 1.00 97.06 88 ASN A CA 1
ATOM 693 C C . ASN A 1 88 ? 4.353 -5.378 1.528 1.00 97.06 88 ASN A C 1
ATOM 695 O O . ASN A 1 88 ? 3.897 -5.473 0.385 1.00 97.06 88 ASN A O 1
ATOM 699 N N . GLU A 1 89 ? 4.341 -6.395 2.393 1.00 96.12 89 GLU A N 1
ATOM 700 C CA . GLU A 1 89 ? 3.832 -7.735 2.072 1.00 96.12 89 GLU A CA 1
ATOM 701 C C . GLU A 1 89 ? 2.373 -7.724 1.602 1.00 96.12 89 GLU A C 1
ATOM 703 O O . GLU A 1 89 ? 1.998 -8.554 0.775 1.00 96.12 89 GLU A O 1
ATOM 708 N N . TYR A 1 90 ? 1.584 -6.735 2.043 1.00 96.75 90 TYR A N 1
ATOM 709 C CA . TYR A 1 90 ? 0.223 -6.516 1.568 1.00 96.75 90 TYR A CA 1
ATOM 710 C C . TYR A 1 90 ? 0.170 -6.495 0.040 1.00 96.75 90 TYR A C 1
ATOM 712 O O . TYR A 1 90 ? -0.612 -7.227 -0.554 1.00 96.75 90 TYR A O 1
ATOM 720 N N . PHE A 1 91 ? 1.038 -5.708 -0.601 1.00 97.25 91 PHE A N 1
ATOM 721 C CA . PHE A 1 91 ? 1.080 -5.611 -2.058 1.00 97.25 91 PHE A CA 1
ATOM 722 C C . PHE A 1 91 ? 1.744 -6.833 -2.683 1.00 97.25 91 PHE A C 1
ATOM 724 O O . PHE A 1 91 ? 1.278 -7.345 -3.691 1.00 97.25 91 PHE A O 1
ATOM 731 N N . VAL A 1 92 ? 2.845 -7.307 -2.104 1.00 96.81 92 VAL A N 1
ATOM 732 C CA . VAL A 1 92 ? 3.680 -8.325 -2.753 1.00 96.81 92 VAL A CA 1
ATOM 733 C C . VAL A 1 92 ? 3.061 -9.719 -2.688 1.00 96.81 92 VAL A C 1
ATOM 735 O O . VAL A 1 92 ? 3.085 -10.440 -3.682 1.00 96.81 92 VAL A O 1
ATOM 738 N N . GLN A 1 93 ? 2.544 -10.112 -1.525 1.00 95.62 93 GLN A N 1
ATOM 739 C CA . GLN A 1 93 ? 2.120 -11.486 -1.253 1.00 95.62 93 GLN A CA 1
ATOM 740 C C . GLN A 1 93 ? 0.605 -11.668 -1.334 1.00 95.62 93 GLN A C 1
ATOM 742 O O . GLN A 1 93 ? 0.142 -12.741 -1.716 1.00 95.62 93 GLN A O 1
ATOM 747 N N . HIS A 1 94 ? -0.172 -10.647 -0.962 1.00 94.94 94 HIS A N 1
ATOM 748 C CA . HIS A 1 94 ? -1.619 -10.793 -0.783 1.00 94.94 94 HIS A CA 1
ATOM 749 C C . HIS A 1 94 ? -2.443 -10.077 -1.853 1.00 94.94 94 HIS A C 1
ATOM 751 O O . HIS A 1 94 ? -3.475 -10.599 -2.271 1.00 94.94 94 HIS A O 1
ATOM 757 N N . HIS A 1 95 ? -1.991 -8.903 -2.297 1.00 96.44 95 HIS A N 1
ATOM 758 C CA . HIS A 1 95 ? -2.769 -8.000 -3.139 1.00 96.44 95 HIS A CA 1
ATOM 759 C C . HIS A 1 95 ? -1.929 -7.283 -4.214 1.00 96.44 95 HIS A C 1
ATOM 761 O O . HIS A 1 95 ? -1.880 -6.047 -4.246 1.00 96.44 95 HIS A O 1
ATOM 767 N N . PRO A 1 96 ? -1.258 -8.016 -5.124 1.00 96.94 96 PRO A N 1
ATOM 768 C CA . PRO A 1 96 ? -0.511 -7.391 -6.216 1.00 96.94 96 PRO A CA 1
ATOM 769 C C . PRO A 1 96 ? -1.418 -6.634 -7.196 1.00 96.94 96 PRO A C 1
ATOM 771 O O . PRO A 1 96 ? -0.992 -5.676 -7.833 1.00 96.94 96 PRO A O 1
ATOM 774 N N . ASP A 1 97 ? -2.693 -7.005 -7.276 1.00 97.12 97 ASP A N 1
ATOM 775 C CA . ASP A 1 97 ? -3.735 -6.304 -8.027 1.00 97.12 97 ASP A CA 1
ATOM 776 C C . ASP A 1 97 ? -3.999 -4.877 -7.517 1.00 97.12 97 ASP A C 1
ATOM 778 O O . ASP A 1 97 ? -4.562 -4.058 -8.241 1.00 97.12 97 ASP A O 1
ATOM 782 N N . ARG A 1 98 ? -3.573 -4.549 -6.292 1.00 97.44 98 ARG A N 1
ATOM 783 C CA . ARG A 1 98 ? -3.765 -3.231 -5.670 1.00 97.44 98 ARG A CA 1
ATOM 784 C C . ARG A 1 98 ? -2.666 -2.218 -5.988 1.00 97.44 98 ARG A C 1
ATOM 786 O O . ARG A 1 98 ? -2.673 -1.107 -5.454 1.00 97.44 98 ARG A O 1
ATOM 793 N N . VAL A 1 99 ? -1.719 -2.574 -6.849 1.00 98.12 99 VAL A N 1
ATOM 794 C CA . VAL A 1 99 ? -0.700 -1.656 -7.360 1.00 98.12 99 VAL A CA 1
ATOM 795 C C . VAL A 1 99 ? -1.087 -1.229 -8.769 1.00 98.12 99 VAL A C 1
ATOM 797 O O . VAL A 1 99 ? -1.130 -2.046 -9.686 1.00 98.12 99 VAL A O 1
ATOM 800 N N . ILE A 1 100 ? -1.349 0.064 -8.962 1.00 98.06 100 ILE A N 1
ATOM 801 C CA . ILE A 1 100 ? -1.575 0.621 -10.297 1.00 98.06 100 ILE A CA 1
ATOM 802 C C . ILE A 1 100 ? -0.207 0.859 -10.934 1.00 98.06 100 ILE A C 1
ATOM 804 O O . ILE A 1 100 ? 0.380 1.928 -10.783 1.00 98.06 100 ILE A O 1
ATOM 808 N N . GLY A 1 101 ? 0.317 -0.168 -11.604 1.00 96.81 101 GLY A N 1
ATOM 809 C CA . GLY A 1 101 ? 1.590 -0.110 -12.314 1.00 96.81 101 GLY A CA 1
ATOM 810 C C . GLY A 1 101 ? 2.566 -1.210 -11.927 1.00 96.81 101 GLY A C 1
ATOM 811 O O . GLY A 1 101 ? 2.189 -2.288 -11.469 1.00 96.81 101 GLY A O 1
ATOM 812 N N . LYS A 1 102 ? 3.844 -0.933 -12.166 1.00 96.44 102 LYS A N 1
ATOM 813 C CA . LYS A 1 102 ? 4.966 -1.827 -11.903 1.00 96.44 102 LYS A CA 1
ATOM 814 C C . LYS A 1 102 ? 5.946 -1.173 -10.940 1.00 96.44 102 LYS A C 1
ATOM 816 O O . LYS A 1 102 ? 6.183 0.030 -10.994 1.00 96.44 102 LYS A O 1
ATOM 821 N N . LEU A 1 103 ? 6.529 -1.981 -10.068 1.00 94.81 103 LEU A N 1
ATOM 822 C CA . LEU A 1 103 ? 7.537 -1.583 -9.101 1.00 94.81 103 LEU A CA 1
ATOM 823 C C . LEU A 1 103 ? 8.930 -1.804 -9.688 1.00 94.81 103 LEU A C 1
ATOM 825 O O . LEU A 1 103 ? 9.253 -2.909 -10.129 1.00 94.81 103 LEU A O 1
ATOM 829 N N . GLN A 1 104 ? 9.760 -0.770 -9.656 1.00 92.50 104 GLN A N 1
ATOM 830 C CA . GLN A 1 104 ? 11.130 -0.800 -10.173 1.00 92.50 104 GLN A CA 1
ATOM 831 C C . GLN A 1 104 ? 12.039 0.139 -9.379 1.00 92.50 104 GLN A C 1
ATOM 833 O O . GLN A 1 104 ? 11.560 1.006 -8.646 1.00 92.50 104 GLN A O 1
ATOM 838 N N . LEU A 1 105 ? 13.357 -0.007 -9.526 1.00 90.25 105 LEU A N 1
ATOM 839 C CA . LEU A 1 105 ? 14.303 0.940 -8.935 1.00 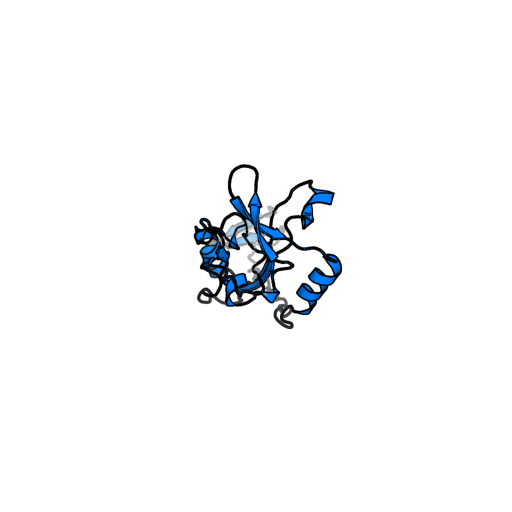90.25 105 LEU A CA 1
ATOM 840 C C . LEU A 1 105 ? 14.303 2.255 -9.719 1.00 90.25 105 LEU A C 1
ATOM 842 O O . LEU A 1 105 ? 14.656 2.290 -10.897 1.00 90.25 105 LEU A O 1
ATOM 846 N N . VAL A 1 106 ? 13.963 3.339 -9.031 1.00 86.19 106 VAL A N 1
ATOM 847 C CA . VAL A 1 106 ? 14.002 4.711 -9.543 1.00 86.19 106 VAL A CA 1
ATOM 848 C C . VAL A 1 106 ? 15.032 5.532 -8.775 1.00 86.19 106 VAL A C 1
ATOM 850 O O . VAL A 1 106 ? 15.423 5.192 -7.654 1.00 86.19 106 VAL A O 1
ATOM 853 N N . ASP A 1 107 ? 15.504 6.608 -9.395 1.00 84.00 107 ASP A N 1
ATOM 854 C CA . ASP A 1 107 ? 16.360 7.590 -8.736 1.00 84.00 107 ASP A CA 1
ATOM 855 C C . ASP A 1 107 ? 15.504 8.657 -8.053 1.00 84.00 107 ASP A C 1
ATOM 857 O O . ASP A 1 107 ? 14.640 9.245 -8.698 1.00 84.00 107 ASP A O 1
ATOM 861 N N . ASN A 1 108 ? 15.747 8.924 -6.771 1.00 73.88 108 ASN A N 1
ATOM 862 C CA . ASN A 1 108 ? 15.070 9.999 -6.040 1.00 73.88 108 ASN A CA 1
AT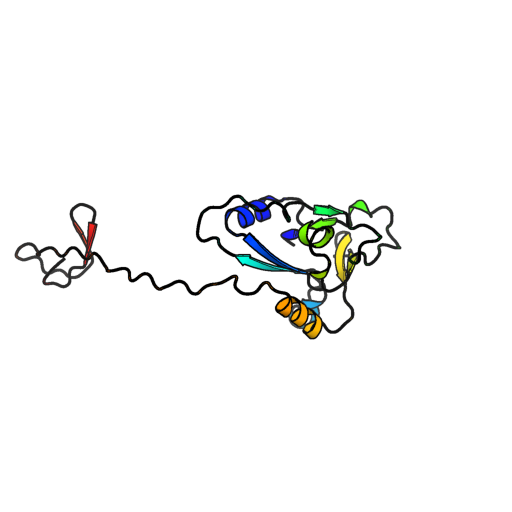OM 863 C C . ASN A 1 108 ? 15.973 11.220 -5.777 1.00 73.88 108 ASN A C 1
ATOM 865 O O . ASN A 1 108 ? 15.624 12.081 -4.970 1.00 73.88 108 ASN A O 1
ATOM 869 N N . GLY A 1 109 ? 17.140 11.288 -6.426 1.00 75.75 109 GLY A N 1
ATOM 870 C CA . GLY A 1 109 ? 18.123 12.361 -6.281 1.00 75.75 109 GLY A CA 1
ATOM 871 C C . GLY A 1 109 ? 19.153 12.142 -5.168 1.00 75.75 109 GLY A C 1
ATOM 872 O O . GLY A 1 109 ? 20.144 12.870 -5.127 1.00 75.75 109 GLY A O 1
ATOM 873 N N . TYR A 1 110 ? 18.966 11.147 -4.293 1.00 75.00 110 TYR A N 1
ATOM 874 C CA . TYR A 1 110 ? 19.900 10.822 -3.205 1.00 75.00 110 TYR A CA 1
ATOM 875 C C . TYR A 1 110 ? 20.324 9.352 -3.202 1.00 75.00 110 TYR A C 1
ATOM 877 O O . TYR A 1 110 ? 21.502 9.050 -3.025 1.00 75.00 110 TYR A O 1
ATOM 885 N N . ASP A 1 111 ? 19.374 8.436 -3.389 1.00 79.38 111 ASP A N 1
ATOM 886 C CA . ASP A 1 111 ? 19.617 6.995 -3.485 1.00 79.38 111 ASP A CA 1
ATOM 887 C C . ASP A 1 111 ? 18.607 6.364 -4.458 1.00 79.38 111 ASP A C 1
ATOM 889 O O . ASP A 1 111 ? 17.617 6.977 -4.866 1.00 79.38 111 ASP A O 1
ATOM 893 N N . LYS A 1 112 ? 18.834 5.103 -4.822 1.00 83.69 112 LYS A N 1
ATOM 894 C CA . LYS A 1 112 ? 17.824 4.290 -5.490 1.00 83.69 112 LYS A CA 1
ATOM 895 C C . LYS A 1 112 ? 16.763 3.853 -4.488 1.00 83.69 112 LYS A C 1
ATOM 897 O O . LYS A 1 112 ? 17.078 3.275 -3.446 1.00 83.69 112 LYS A O 1
ATOM 902 N N . SER A 1 113 ? 15.506 4.071 -4.845 1.00 87.19 113 SER A N 1
ATOM 903 C CA . SER A 1 113 ? 14.341 3.584 -4.107 1.00 87.19 113 SER A CA 1
ATOM 904 C C . SER A 1 113 ? 13.382 2.855 -5.037 1.00 87.19 113 SER A C 1
ATOM 906 O O . SER A 1 113 ? 13.433 3.036 -6.249 1.00 87.19 113 SER A O 1
ATOM 908 N N . VAL A 1 114 ? 12.494 2.039 -4.476 1.00 91.31 114 VAL A N 1
ATOM 909 C CA . VAL A 1 114 ? 11.409 1.428 -5.251 1.00 91.31 114 VAL A CA 1
ATOM 910 C C . VAL A 1 114 ? 10.379 2.505 -5.591 1.00 91.31 114 VAL A C 1
ATOM 912 O O . VAL A 1 114 ? 9.829 3.135 -4.687 1.00 91.31 114 VAL A O 1
ATOM 915 N N . GLY A 1 115 ? 10.142 2.711 -6.883 1.00 92.50 115 GLY A N 1
ATOM 916 C CA . GLY A 1 115 ? 9.102 3.577 -7.432 1.00 92.50 115 GLY A CA 1
ATOM 917 C C . GLY A 1 115 ? 8.027 2.765 -8.149 1.00 92.50 115 GLY A C 1
ATOM 918 O O . GLY A 1 115 ? 8.286 1.646 -8.599 1.00 92.50 115 GLY A O 1
ATOM 919 N N . CYS A 1 116 ? 6.818 3.318 -8.235 1.00 95.44 116 CYS A N 1
ATOM 920 C CA . CYS A 1 116 ? 5.703 2.750 -8.988 1.00 95.44 116 CYS A CA 1
ATOM 921 C C . CYS A 1 116 ? 5.531 3.495 -10.315 1.00 95.44 116 CYS A C 1
ATOM 923 O O . CYS A 1 116 ? 5.229 4.688 -10.320 1.00 95.44 116 CYS A O 1
ATOM 925 N N . VAL A 1 117 ? 5.697 2.792 -11.432 1.00 94.56 117 VAL A N 1
ATOM 926 C CA . VAL A 1 117 ? 5.597 3.352 -12.783 1.00 94.56 117 VAL A CA 1
ATOM 927 C C . VAL A 1 117 ? 4.399 2.752 -13.501 1.00 94.56 117 VAL A C 1
ATOM 929 O O . VAL A 1 117 ? 4.189 1.538 -13.497 1.00 94.56 117 VAL A O 1
ATOM 932 N N . PHE A 1 118 ? 3.609 3.614 -14.129 1.00 95.75 118 PHE A N 1
ATOM 933 C CA . PHE A 1 118 ? 2.424 3.225 -14.876 1.00 95.75 118 PHE A CA 1
ATOM 934 C C . PHE A 1 118 ? 2.264 4.120 -16.096 1.00 95.75 118 PHE A C 1
ATOM 936 O O . PHE A 1 118 ? 2.305 5.345 -15.987 1.00 95.75 118 PHE A O 1
ATOM 943 N N . GLU A 1 119 ? 2.045 3.485 -17.240 1.00 92.31 119 GLU A N 1
ATOM 944 C CA . GLU A 1 119 ? 1.668 4.139 -18.484 1.00 92.31 119 GLU A CA 1
ATOM 945 C C . GLU A 1 119 ? 0.252 3.678 -18.823 1.00 92.31 119 GLU A C 1
ATOM 947 O O . GLU A 1 119 ? 0.020 2.504 -19.111 1.00 92.31 119 GLU A O 1
ATOM 952 N N . GLY A 1 120 ? -0.716 4.585 -18.724 1.00 95.00 120 GLY A N 1
ATOM 953 C CA . GLY A 1 120 ? -2.115 4.257 -18.956 1.00 95.00 120 GLY A CA 1
ATOM 954 C C . GLY A 1 120 ? -3.068 5.302 -18.399 1.00 95.00 120 GLY A C 1
ATOM 955 O O . GLY A 1 120 ? -2.660 6.360 -17.918 1.00 95.00 120 GLY A O 1
ATOM 956 N N . ASP A 1 121 ? -4.354 4.980 -18.469 1.00 96.81 121 ASP A N 1
ATOM 957 C CA . ASP A 1 121 ? -5.420 5.796 -17.900 1.00 96.81 121 ASP A CA 1
ATOM 958 C C . ASP A 1 121 ? -5.510 5.557 -16.385 1.00 96.81 121 ASP A C 1
ATOM 960 O O . ASP A 1 121 ? -6.023 4.534 -15.920 1.00 96.81 121 ASP A O 1
ATOM 964 N N . LEU A 1 122 ? -4.957 6.495 -15.611 1.00 95.81 122 LEU A N 1
ATOM 965 C CA . LEU A 1 122 ? -4.978 6.436 -14.151 1.00 95.81 122 LEU A CA 1
ATOM 966 C C . LEU A 1 122 ? -6.399 6.564 -13.591 1.00 95.81 122 LEU A C 1
ATOM 968 O O . LEU A 1 122 ? -6.698 5.937 -12.577 1.00 95.81 122 LEU A O 1
ATOM 972 N N . GLU A 1 123 ? -7.269 7.346 -14.230 1.00 96.25 123 GLU A N 1
ATOM 973 C CA . GLU A 1 123 ? -8.642 7.546 -13.767 1.00 96.25 123 GLU A CA 1
ATOM 974 C C . GLU A 1 123 ? -9.428 6.237 -13.873 1.00 96.25 123 GLU A C 1
ATOM 976 O O . GLU A 1 123 ? -9.996 5.773 -12.882 1.00 96.25 123 GLU A O 1
ATOM 981 N N . ALA A 1 124 ? -9.366 5.579 -15.033 1.00 97.94 124 ALA A N 1
ATOM 982 C CA . ALA A 1 124 ? -10.011 4.286 -15.240 1.00 97.94 124 ALA A CA 1
ATOM 983 C C . ALA A 1 124 ? -9.431 3.191 -14.327 1.00 97.94 124 ALA A C 1
ATOM 985 O O . ALA A 1 124 ? -10.181 2.403 -13.742 1.00 97.94 124 ALA A O 1
ATOM 986 N N . ALA A 1 125 ? -8.104 3.144 -14.160 1.00 97.81 125 ALA A N 1
ATOM 987 C CA . ALA A 1 125 ? -7.464 2.172 -13.274 1.00 97.81 125 ALA A CA 1
ATOM 988 C C . ALA A 1 125 ? -7.872 2.377 -11.806 1.00 97.81 125 ALA A C 1
ATOM 990 O O . ALA A 1 125 ? -8.145 1.406 -11.096 1.00 97.81 125 ALA A O 1
ATOM 991 N N . LEU A 1 126 ? -7.948 3.632 -11.352 1.00 97.31 126 LEU A N 1
ATOM 992 C CA . LEU A 1 126 ? -8.369 3.968 -9.996 1.00 97.31 126 LEU A CA 1
ATOM 993 C C . LEU A 1 126 ? -9.855 3.666 -9.768 1.00 97.31 126 LEU A C 1
ATOM 995 O O . LEU A 1 126 ? -10.202 3.146 -8.709 1.00 97.31 126 LEU A O 1
ATOM 999 N N . ALA A 1 127 ? -10.722 3.913 -10.752 1.00 97.94 127 ALA A N 1
ATOM 1000 C CA . ALA A 1 127 ? -12.129 3.519 -10.679 1.00 97.94 127 ALA A CA 1
ATOM 1001 C C . ALA A 1 127 ? -12.277 2.003 -10.448 1.00 97.94 127 ALA A C 1
ATOM 1003 O O . ALA A 1 127 ? -12.981 1.586 -9.529 1.00 97.94 127 ALA A O 1
ATOM 1004 N N . GLY A 1 128 ? -11.503 1.174 -11.161 1.00 97.69 128 GLY A N 1
ATOM 1005 C CA . GLY A 1 128 ? -11.485 -0.277 -10.930 1.00 97.69 128 GLY A CA 1
ATOM 1006 C C . GLY A 1 128 ? -11.013 -0.684 -9.522 1.00 97.69 128 GLY A C 1
ATOM 1007 O O . GLY A 1 128 ? -11.460 -1.694 -8.968 1.00 97.69 128 GLY A O 1
ATOM 1008 N N . GLN A 1 129 ? -10.146 0.111 -8.886 1.00 97.38 129 GLN A N 1
ATOM 1009 C CA . GLN A 1 129 ? -9.742 -0.117 -7.491 1.00 97.38 129 GLN A CA 1
ATOM 1010 C C . GLN A 1 129 ? -10.878 0.167 -6.510 1.00 97.38 129 GLN A C 1
ATOM 1012 O O . GLN A 1 129 ? -11.020 -0.566 -5.530 1.00 97.38 129 GLN A O 1
ATOM 1017 N N . VAL A 1 130 ? -11.689 1.192 -6.785 1.00 95.38 130 VAL A N 1
ATOM 1018 C CA . VAL A 1 130 ? -12.880 1.525 -5.995 1.00 95.38 130 VAL A CA 1
ATOM 1019 C C . VAL A 1 130 ? -13.936 0.427 -6.128 1.00 95.38 130 VAL A C 1
ATOM 1021 O O . VAL A 1 130 ? -14.451 -0.037 -5.112 1.00 95.38 130 VAL A O 1
ATOM 1024 N N . ASP A 1 131 ? -14.194 -0.054 -7.345 1.00 95.31 131 ASP A N 1
ATOM 1025 C CA . ASP A 1 131 ? -15.200 -1.094 -7.610 1.00 95.31 131 ASP A CA 1
ATOM 1026 C C . ASP A 1 131 ? -14.861 -2.445 -6.966 1.00 95.31 131 ASP A C 1
ATOM 1028 O O . ASP A 1 131 ? -15.747 -3.219 -6.603 1.00 95.31 131 ASP A O 1
ATOM 1032 N N . SER A 1 132 ? -13.572 -2.735 -6.783 1.00 94.06 132 SER A N 1
ATOM 1033 C CA . SER A 1 132 ? -13.104 -3.957 -6.121 1.00 94.06 132 SER A CA 1
ATOM 1034 C C . SER A 1 132 ? -13.084 -3.860 -4.592 1.00 94.06 132 SER A C 1
ATOM 1036 O O . SER A 1 132 ? -12.621 -4.790 -3.922 1.00 94.06 132 SER A O 1
ATOM 1038 N N . LEU A 1 133 ? -13.518 -2.744 -3.997 1.00 93.56 133 LEU A N 1
ATOM 1039 C CA . LEU A 1 133 ? -13.579 -2.626 -2.543 1.00 93.56 133 LEU A CA 1
ATOM 1040 C C . LEU A 1 133 ? -14.673 -3.536 -1.957 1.00 93.56 133 LEU A C 1
ATOM 1042 O O . LEU A 1 133 ? -15.767 -3.647 -2.511 1.00 93.56 133 LEU A O 1
ATOM 1046 N N . PRO A 1 134 ? -14.416 -4.174 -0.803 1.00 90.31 134 PRO A N 1
ATOM 1047 C CA . PRO A 1 134 ? -15.417 -4.987 -0.121 1.00 90.31 134 PRO A CA 1
ATOM 1048 C C . PRO A 1 134 ? -16.657 -4.164 0.267 1.00 90.31 134 PRO A C 1
ATOM 1050 O O . PRO A 1 134 ? -16.568 -3.160 0.978 1.00 90.31 134 PRO A O 1
ATOM 1053 N N . ALA A 1 135 ? -17.829 -4.633 -0.163 1.00 89.25 135 ALA A N 1
ATOM 1054 C CA . ALA A 1 135 ? -19.120 -4.039 0.170 1.00 89.25 135 ALA A CA 1
ATOM 1055 C C . ALA A 1 135 ? -19.590 -4.416 1.589 1.00 89.25 135 ALA A C 1
ATOM 1057 O O . ALA A 1 135 ? -19.141 -5.396 2.183 1.00 89.25 135 ALA A O 1
ATOM 1058 N N . GLY A 1 136 ? -20.525 -3.636 2.142 1.00 84.81 136 GLY A N 1
ATOM 1059 C CA . GLY A 1 136 ? -21.193 -3.958 3.412 1.00 84.81 136 GLY A CA 1
ATOM 1060 C C . GLY A 1 136 ? -20.315 -3.845 4.666 1.00 84.81 136 GLY A C 1
ATOM 1061 O O . GLY A 1 136 ? -20.684 -4.349 5.724 1.00 84.81 136 GLY A O 1
ATOM 1062 N N . LEU A 1 137 ? -19.150 -3.193 4.579 1.00 81.00 137 LEU A N 1
ATOM 1063 C CA . LEU A 1 137 ? -18.245 -3.035 5.725 1.00 81.00 137 LEU A CA 1
ATOM 1064 C C . LEU A 1 137 ? -18.696 -1.991 6.748 1.00 81.00 137 LEU A C 1
ATOM 1066 O O . LEU A 1 137 ? -18.322 -2.081 7.922 1.00 81.00 137 LEU A O 1
ATOM 1070 N N . TYR A 1 138 ? -19.455 -0.994 6.302 1.00 78.00 138 TYR A N 1
ATOM 1071 C CA . TYR A 1 138 ? -20.028 0.036 7.152 1.00 78.00 138 TYR A CA 1
ATOM 1072 C C . TYR A 1 138 ? -21.532 -0.197 7.266 1.00 78.00 138 TYR A C 1
ATOM 1074 O O . TYR A 1 138 ? -22.229 -0.267 6.258 1.00 78.00 138 TYR A O 1
ATOM 1082 N N . ALA A 1 139 ? -22.009 -0.311 8.501 1.00 73.00 139 ALA A N 1
ATOM 1083 C CA . ALA A 1 139 ? -23.423 -0.234 8.823 1.00 73.00 139 ALA A CA 1
ATOM 1084 C C . ALA A 1 139 ? -23.653 1.101 9.525 1.00 73.00 139 ALA A C 1
ATOM 1086 O O . ALA A 1 139 ? -22.850 1.494 10.381 1.00 73.00 139 ALA A O 1
ATOM 1087 N N . GLU A 1 140 ? -24.729 1.791 9.155 1.00 72.00 140 GLU A N 1
ATOM 1088 C CA . GLU A 1 140 ? -25.166 2.972 9.885 1.00 72.00 140 GLU A CA 1
ATOM 1089 C C . GLU A 1 140 ? -25.342 2.597 11.358 1.00 72.00 140 GLU A C 1
ATOM 1091 O O . GLU A 1 140 ? -25.968 1.592 11.702 1.00 72.00 140 GLU A O 1
ATOM 1096 N N . ARG A 1 141 ? -24.710 3.368 12.243 1.00 65.50 141 ARG A N 1
ATOM 1097 C CA . ARG A 1 141 ? -24.858 3.145 13.675 1.00 65.50 141 ARG A CA 1
ATOM 1098 C C . ARG A 1 141 ? -26.212 3.711 14.075 1.00 65.50 141 ARG A C 1
ATOM 1100 O O . ARG A 1 141 ? -26.412 4.912 13.912 1.00 65.50 141 ARG A O 1
ATOM 1107 N N . GLU A 1 142 ? -27.100 2.887 14.636 1.00 64.62 142 GLU A N 1
ATOM 1108 C CA . GLU A 1 142 ? -28.301 3.413 15.290 1.00 64.62 142 GLU A CA 1
ATOM 1109 C C . GLU A 1 142 ? -27.869 4.495 16.283 1.00 64.62 142 GLU A C 1
ATOM 1111 O O . GLU A 1 142 ? -26.969 4.292 17.114 1.00 64.62 142 GLU A O 1
ATOM 1116 N N . ALA A 1 143 ? -28.454 5.684 16.142 1.00 62.81 143 ALA A N 1
ATOM 1117 C CA . ALA A 1 143 ? -28.192 6.779 17.051 1.00 62.81 143 ALA A CA 1
ATOM 1118 C C . ALA A 1 143 ? -28.586 6.315 18.454 1.00 62.81 143 ALA A C 1
ATOM 1120 O O . ALA A 1 143 ? -29.767 6.159 18.765 1.00 62.81 143 ALA A O 1
ATOM 1121 N N . VAL A 1 144 ? -27.589 6.082 19.310 1.00 63.25 144 VAL A N 1
ATOM 1122 C CA . VAL A 1 144 ? -27.841 5.884 20.733 1.00 63.25 144 VAL A CA 1
ATOM 1123 C C . VAL A 1 144 ? -28.455 7.190 21.210 1.00 63.25 144 VAL A C 1
ATOM 1125 O O . VAL A 1 144 ? -27.759 8.204 21.286 1.00 63.25 144 VAL A O 1
ATOM 1128 N N . LYS A 1 145 ? -29.764 7.181 21.484 1.00 56.41 145 LYS A N 1
ATOM 1129 C CA . LYS A 1 145 ? -30.404 8.251 22.241 1.00 56.41 145 LYS A CA 1
ATOM 1130 C C . LYS A 1 145 ? -29.735 8.252 23.605 1.00 56.41 145 LYS A C 1
ATOM 1132 O O . LYS A 1 145 ? -30.038 7.423 24.457 1.00 56.41 145 LYS A O 1
ATOM 1137 N N . ILE A 1 146 ? -28.761 9.136 23.776 1.00 60.78 146 ILE A N 1
ATOM 1138 C CA . ILE A 1 146 ? -28.253 9.461 25.096 1.00 60.78 146 ILE A CA 1
ATOM 1139 C C . ILE A 1 146 ? -29.381 10.264 25.729 1.00 60.78 146 ILE A C 1
ATOM 1141 O O . ILE A 1 146 ? -29.514 11.456 25.467 1.00 60.78 146 ILE A O 1
ATOM 1145 N N . GLU A 1 147 ? -30.244 9.589 26.484 1.00 61.31 147 GLU A N 1
ATOM 1146 C CA . GLU A 1 147 ? -31.098 10.260 27.458 1.00 61.31 147 GLU A CA 1
ATOM 1147 C C . GLU A 1 147 ? -30.140 11.034 28.373 1.00 61.31 147 GLU A C 1
ATOM 1149 O O . GLU A 1 147 ? -29.300 10.406 29.032 1.00 61.31 147 GLU A O 1
ATOM 1154 N N . PRO A 1 148 ? -30.157 12.379 28.382 1.00 56.66 148 PRO A N 1
ATOM 1155 C CA . PRO A 1 148 ? -29.381 13.098 29.367 1.00 56.66 148 PRO A CA 1
ATOM 1156 C C . PRO A 1 148 ? -29.953 12.700 30.725 1.00 56.66 148 PRO A C 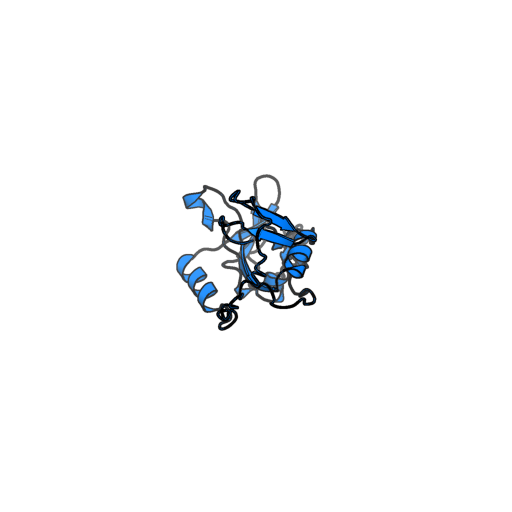1
ATOM 1158 O O . PRO A 1 148 ? -31.075 13.067 31.065 1.00 56.66 148 PRO A O 1
ATOM 1161 N N . ALA A 1 149 ? -29.186 11.951 31.513 1.00 60.59 149 ALA A N 1
ATOM 1162 C CA . ALA A 1 149 ? -29.462 11.789 32.930 1.00 60.59 149 ALA A CA 1
ATOM 1163 C C . ALA A 1 149 ? -29.173 13.133 33.618 1.00 60.59 149 ALA A C 1
ATOM 1165 O O . ALA A 1 149 ? -28.173 13.290 34.313 1.00 60.59 149 ALA A O 1
ATOM 1166 N N . ARG A 1 150 ? -30.015 14.144 33.372 1.00 61.41 150 ARG A N 1
ATOM 1167 C CA . ARG A 1 150 ? -30.059 15.349 34.196 1.00 61.41 150 ARG A CA 1
ATOM 1168 C C . ARG A 1 150 ? -30.769 14.951 35.480 1.00 61.41 150 ARG A C 1
ATOM 1170 O O . ARG A 1 150 ? -31.995 14.943 35.551 1.00 61.41 150 ARG A O 1
ATOM 1177 N N . ALA A 1 151 ? -29.992 14.567 36.487 1.00 65.81 151 ALA A N 1
ATOM 1178 C CA . ALA A 1 151 ? -30.475 14.678 37.852 1.00 65.81 151 ALA A CA 1
ATOM 1179 C C . ALA A 1 151 ? -30.764 16.167 38.082 1.00 65.81 151 ALA A C 1
ATOM 1181 O O . ALA A 1 151 ? -29.881 16.985 37.858 1.00 65.81 151 ALA A O 1
ATOM 1182 N N . THR A 1 152 ? -31.993 16.518 38.450 1.00 67.12 152 THR A N 1
ATOM 1183 C CA . THR A 1 152 ? -32.330 17.901 38.797 1.00 67.12 152 THR A CA 1
ATOM 1184 C C . THR A 1 152 ? -32.266 18.076 40.304 1.00 67.12 152 THR A C 1
ATOM 1186 O O . THR A 1 152 ? -32.792 17.225 41.029 1.00 67.12 152 THR A O 1
ATOM 1189 N N . ARG A 1 153 ? -31.685 19.172 40.788 1.00 71.25 153 ARG A N 1
ATOM 1190 C CA . ARG A 1 153 ? -31.646 19.496 42.221 1.00 71.25 153 ARG A CA 1
ATOM 1191 C C . ARG A 1 153 ? -32.167 20.906 42.467 1.00 71.25 153 ARG A C 1
ATOM 1193 O O . ARG A 1 153 ? -31.880 21.823 41.705 1.00 71.25 153 ARG A O 1
ATOM 1200 N N . ASP A 1 154 ? -32.925 21.081 43.544 1.00 78.12 154 ASP A N 1
ATOM 1201 C CA . ASP A 1 154 ? -33.426 22.403 43.919 1.00 78.12 154 ASP A CA 1
ATOM 1202 C C . ASP A 1 154 ? -32.277 23.318 44.367 1.00 78.12 154 ASP A C 1
ATOM 1204 O O . ASP A 1 154 ? -31.333 22.887 45.043 1.00 78.12 154 ASP A O 1
ATOM 1208 N N . LEU A 1 155 ? -32.372 24.597 44.000 1.00 70.69 155 LEU A N 1
ATOM 1209 C CA . LEU A 1 155 ? -31.433 25.626 44.435 1.00 70.69 155 LEU A CA 1
ATOM 1210 C C . LEU A 1 155 ? -31.613 25.929 45.926 1.00 70.69 155 LEU A C 1
ATOM 1212 O O . LEU A 1 155 ? -32.721 25.916 46.466 1.00 70.69 155 LEU A O 1
ATOM 1216 N N . ALA A 1 156 ? -30.508 26.247 46.603 1.00 74.69 156 ALA A N 1
ATOM 1217 C CA . ALA A 1 156 ? -30.584 26.773 47.958 1.00 74.69 156 ALA A CA 1
ATOM 1218 C C . ALA A 1 156 ? -31.315 28.136 47.953 1.00 74.69 156 ALA A C 1
ATOM 1220 O O . ALA A 1 156 ? -31.152 28.913 47.006 1.00 74.69 156 ALA A O 1
ATOM 1221 N N . PRO A 1 157 ? -32.092 28.473 49.000 1.00 69.75 157 PRO A N 1
ATOM 1222 C CA . PRO A 1 157 ? -32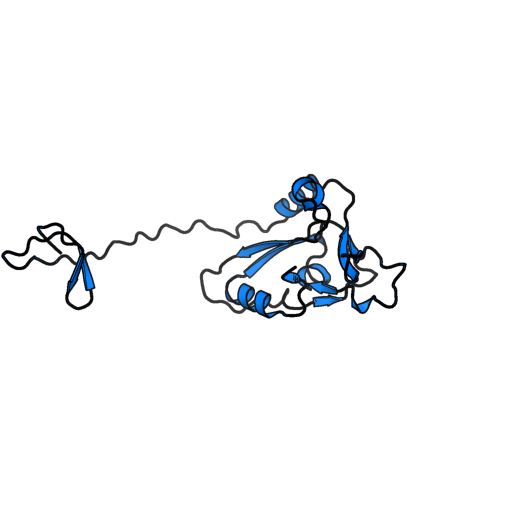.808 29.744 49.060 1.00 69.75 157 PRO A CA 1
ATOM 1223 C C . PRO A 1 157 ? -31.870 30.945 48.863 1.00 69.75 157 PRO A C 1
ATOM 1225 O O . PRO A 1 157 ? -30.907 31.116 49.609 1.00 69.75 157 PRO A O 1
ATOM 1228 N N . GLY A 1 158 ? -32.168 31.786 47.867 1.00 69.69 158 GLY A N 1
ATOM 1229 C CA . GLY A 1 158 ? -31.388 32.988 47.537 1.00 69.69 158 GLY A CA 1
ATOM 1230 C C . GLY A 1 158 ? -30.259 32.782 46.522 1.00 69.69 158 GLY A C 1
ATOM 1231 O O . GLY A 1 158 ? -29.539 33.733 46.224 1.00 69.69 158 GLY A O 1
ATOM 1232 N N . ASP A 1 159 ? -30.104 31.577 45.974 1.00 68.56 159 ASP A N 1
ATOM 1233 C CA . ASP A 1 159 ? -29.027 31.251 45.046 1.00 68.56 159 ASP A CA 1
ATOM 1234 C C . ASP A 1 159 ? -29.530 31.108 43.601 1.00 68.56 159 ASP A C 1
ATOM 1236 O O . ASP A 1 159 ? -29.885 30.025 43.162 1.00 68.56 159 ASP A O 1
ATOM 1240 N N . ASN A 1 160 ? -29.564 32.216 42.855 1.00 73.94 160 ASN A N 1
ATOM 1241 C CA . ASN A 1 160 ? -30.116 32.311 41.493 1.00 73.94 160 ASN A CA 1
ATOM 1242 C C . ASN A 1 160 ? -29.051 32.573 40.409 1.00 73.94 160 ASN A C 1
ATOM 1244 O O . ASN A 1 160 ? -29.357 33.065 39.322 1.00 73.94 160 ASN A O 1
ATOM 1248 N N . ARG A 1 161 ? -27.770 32.307 40.700 1.00 75.31 161 ARG A N 1
ATOM 1249 C CA . ARG A 1 161 ? -26.688 32.573 39.738 1.00 75.31 161 ARG A CA 1
ATOM 1250 C C . ARG A 1 161 ? -26.677 31.523 38.633 1.00 75.31 161 ARG A C 1
ATOM 1252 O O . ARG A 1 161 ? -26.429 30.350 38.923 1.00 75.31 161 ARG A O 1
ATOM 1259 N N . LEU A 1 162 ? -26.880 31.983 37.401 1.00 80.44 162 LEU A N 1
ATOM 1260 C CA . LEU A 1 162 ? -26.789 31.203 36.167 1.00 80.44 162 LEU A CA 1
ATOM 1261 C C . LEU A 1 162 ? -25.381 30.624 35.959 1.00 80.44 162 LEU A C 1
ATOM 1263 O O . LEU A 1 162 ? -24.386 31.263 36.313 1.00 80.44 162 LEU A O 1
ATOM 1267 N N . GLY A 1 163 ? -25.301 29.445 35.342 1.00 80.31 163 GLY A N 1
ATOM 1268 C CA . GLY A 1 163 ? -24.041 28.809 34.936 1.00 80.31 163 GLY A CA 1
ATOM 1269 C C . GLY A 1 163 ? -23.820 27.419 35.537 1.00 80.31 163 GLY A C 1
ATOM 1270 O O . GLY A 1 163 ? -24.701 26.853 36.173 1.00 80.31 163 GLY A O 1
ATOM 1271 N N . PHE A 1 164 ? -22.635 26.844 35.332 1.00 81.25 164 PHE A N 1
ATOM 1272 C CA . PHE A 1 164 ? -22.348 25.459 35.722 1.00 81.25 164 PHE A CA 1
ATOM 1273 C C . PHE A 1 164 ? -21.810 25.335 37.151 1.00 81.25 164 PHE A C 1
ATOM 1275 O O . PHE A 1 164 ? -21.030 26.176 37.603 1.00 81.25 164 PHE A O 1
ATOM 1282 N N . ARG A 1 165 ? -22.186 24.263 37.859 1.00 76.06 165 ARG A N 1
ATOM 1283 C CA . ARG A 1 165 ? -21.779 24.005 39.251 1.00 76.06 165 ARG A CA 1
ATOM 1284 C C . ARG A 1 165 ? -21.451 22.550 39.497 1.00 76.06 165 ARG A C 1
ATOM 1286 O O . ARG A 1 165 ? -22.081 21.680 38.922 1.00 76.06 165 ARG A O 1
ATOM 1293 N N . VAL A 1 166 ? -20.521 22.285 40.408 1.00 79.06 166 VAL A N 1
ATOM 1294 C CA . VAL A 1 166 ? -20.235 20.920 40.860 1.00 79.06 166 VAL A CA 1
ATOM 1295 C C . VAL A 1 166 ? -20.868 20.701 42.232 1.00 79.06 166 VAL A C 1
ATOM 1297 O O . VAL A 1 166 ? -20.528 21.410 43.176 1.00 79.06 166 VAL A O 1
ATOM 1300 N N . VAL A 1 167 ? -21.772 19.727 42.346 1.00 77.38 167 VAL A N 1
ATOM 1301 C CA . VAL A 1 167 ? -22.403 19.305 43.608 1.00 77.38 167 VAL A CA 1
ATOM 1302 C C . VAL A 1 167 ? -22.164 17.810 43.781 1.00 77.38 167 VAL A C 1
ATOM 1304 O O . VAL A 1 167 ? -22.416 17.039 42.862 1.00 77.38 167 VAL A O 1
ATOM 1307 N N . ASP A 1 168 ? -21.617 17.400 44.927 1.00 79.06 168 ASP A N 1
ATOM 1308 C CA . ASP A 1 168 ? -21.308 15.993 45.235 1.00 79.06 168 ASP A CA 1
ATOM 1309 C C . ASP A 1 168 ? -20.486 15.276 44.131 1.00 79.06 168 ASP A C 1
ATOM 1311 O O . ASP A 1 168 ? -20.637 14.083 43.878 1.00 79.06 168 ASP A O 1
ATOM 1315 N N . GLY A 1 169 ? -19.603 16.022 43.450 1.00 76.19 169 GLY A N 1
ATOM 1316 C CA . GLY A 1 169 ? -18.746 15.517 42.368 1.00 76.19 169 GLY A CA 1
ATOM 1317 C C . GLY A 1 169 ? -19.405 15.445 40.983 1.00 76.19 169 GLY A C 1
ATOM 1318 O O . GLY A 1 169 ? -18.759 15.006 40.034 1.00 76.19 169 GLY A O 1
ATOM 1319 N N . GLN A 1 170 ? -20.653 15.897 40.842 1.00 78.50 170 GLN A N 1
ATOM 1320 C CA . GLN A 1 170 ? -21.395 15.930 39.578 1.00 78.50 170 GLN A CA 1
ATOM 1321 C C . GLN A 1 170 ? -21.573 17.369 39.080 1.00 78.50 170 GLN A C 1
ATOM 1323 O O . GLN A 1 170 ? -21.806 18.272 39.879 1.00 78.50 170 GLN A O 1
ATOM 1328 N N . LEU A 1 171 ? -21.442 17.588 37.767 1.00 78.69 171 LEU A N 1
ATOM 1329 C CA . LEU A 1 171 ? -21.636 18.894 37.130 1.00 78.69 171 LEU A CA 1
ATOM 1330 C C . LEU A 1 171 ? -23.121 19.105 36.795 1.00 78.69 171 LEU A C 1
ATOM 1332 O O . LEU A 1 171 ? -23.714 18.295 36.089 1.00 78.69 171 LEU A O 1
ATOM 1336 N N . PHE A 1 172 ? -23.674 20.217 37.256 1.00 77.62 172 PHE A N 1
ATOM 1337 C CA . PHE A 1 172 ? -25.043 20.674 37.050 1.00 77.62 172 PHE A CA 1
ATOM 1338 C C . PHE A 1 172 ? -25.053 22.014 36.316 1.00 77.62 172 PHE A C 1
ATOM 1340 O O . PHE A 1 172 ? -24.081 22.773 36.385 1.00 77.62 172 PHE A O 1
ATOM 1347 N N . GLU A 1 173 ? -26.151 22.326 35.637 1.00 82.81 173 GLU A N 1
ATOM 1348 C CA . GLU A 1 173 ? -26.353 23.601 34.951 1.00 82.81 173 GLU A CA 1
ATOM 1349 C C . GLU A 1 173 ? -27.478 24.358 35.650 1.00 82.81 173 GLU A C 1
ATOM 1351 O O . GLU A 1 173 ? -28.614 23.907 35.669 1.00 82.81 173 GLU A O 1
ATOM 1356 N N . CYS A 1 174 ? -27.152 25.511 36.226 1.00 80.25 174 CYS A N 1
ATOM 1357 C CA . CYS A 1 174 ? -28.120 26.366 36.890 1.00 80.25 174 CYS A CA 1
ATOM 1358 C C . CYS A 1 174 ? -28.817 27.269 35.869 1.00 80.25 174 CYS A C 1
ATOM 1360 O O . CYS A 1 174 ? -28.183 28.179 35.320 1.00 80.25 174 CYS A O 1
ATOM 1362 N N . ASP A 1 175 ? -30.116 27.058 35.668 1.00 78.62 175 ASP A N 1
ATOM 1363 C CA . ASP A 1 175 ? -30.981 27.899 34.828 1.00 78.62 175 ASP A CA 1
ATOM 1364 C C . ASP A 1 175 ? -31.679 29.033 35.607 1.00 78.62 175 ASP A C 1
ATOM 1366 O O . ASP A 1 175 ? -32.409 29.837 35.028 1.00 78.62 175 ASP A O 1
ATOM 1370 N N . GLY A 1 176 ? -31.395 29.145 36.910 1.00 69.94 176 GLY A N 1
ATOM 1371 C CA . GLY A 1 176 ? -31.963 30.146 37.816 1.00 69.94 176 GLY A CA 1
ATOM 1372 C C . GLY A 1 176 ? -33.139 29.634 38.651 1.00 69.94 176 GLY A C 1
ATOM 1373 O O . GLY A 1 176 ? -33.486 30.284 39.637 1.00 69.94 176 GLY A O 1
ATOM 1374 N N . GLU A 1 177 ? -33.691 28.463 38.320 1.00 67.81 177 GLU A N 1
ATOM 1375 C CA . GLU A 1 177 ? -34.735 27.786 39.100 1.00 67.81 177 GLU A CA 1
ATOM 1376 C C . GLU A 1 177 ? -34.251 26.445 39.668 1.00 67.81 177 GLU A C 1
ATOM 1378 O O . GLU A 1 177 ? -34.591 26.102 40.805 1.00 67.81 177 GLU A O 1
ATOM 1383 N N . LYS A 1 178 ? -33.430 25.703 38.912 1.00 68.38 178 LYS A N 1
ATOM 1384 C CA . LYS A 1 178 ? -32.892 24.390 39.299 1.00 68.38 178 LYS A CA 1
ATOM 1385 C C . LYS A 1 178 ? -31.442 24.201 38.844 1.00 68.38 178 LYS A C 1
ATOM 1387 O O . LYS A 1 178 ? -30.929 24.964 38.030 1.00 68.38 178 LYS A O 1
ATOM 1392 N N . LEU A 1 179 ? -30.794 23.189 39.423 1.00 64.31 179 LEU A N 1
ATOM 1393 C CA . LEU A 1 179 ? -29.520 22.593 39.000 1.00 64.31 179 LEU A CA 1
ATOM 1394 C C . LEU A 1 179 ? -29.769 21.345 38.154 1.00 64.31 179 LEU A C 1
ATOM 1396 O O . LEU A 1 179 ? -30.724 20.614 38.512 1.00 64.31 179 LEU A O 1
#

Organism: NCBI:txid410659

=== Feature glossary ===
Key to the feature types in this record:

Secondary structure (8-state, DSSP). Secondary structure is the local, repeating backbone conformation. DSSP classifies it into eight states by reading the hydrogen-bond network: three helix types (H, G, I), two β types (E, B), two non-regular types (T, S), and unstructured coil (-).

Backbone torsions (φ/ψ). Backbone dihedral angles. Every residue except chain termini has a φ (preceding-C → N → Cα → C) and a ψ (N → Cα → C → next-N). They are reported in degrees following the IUPAC sign convention. Secondary structure is essentially a statement about which (φ, ψ) basin each residue occupies.

Predicted aligned error. Predicted Aligned Error (PAE) is an AlphaFold confidence matrix: entry (i, j) is the expected error in the position of residue j, in ångströms, when the prediction is superimposed on the true structure at residue i. Low PAE within a block of residues means that block is internally rigid and well-predicted; high PAE between two blocks means their relative placement is uncertain even if each block individually is confident.

B-factor. B-factor (Debye–Waller factor) reflects atomic displacement in the crystal lattice. It is an experimental observable (units Å²), not a prediction; low values mean the atom is pinned down, high values mean it moves or is heterogeneous across the crystal.

Secondary structure (3-state, P-SEA). Three-state secondary structure (P-SEA) collapses the eight DSSP classes into helix (a), strand (b), and coil (c). P-SEA assigns these from Cα geometry alone — distances and angles — without requiring backbone oxygens, so it works on any Cα trace.

Sequence. Primary structure: the covalent order of the twenty standard amino acids along the backbone. Two proteins with the same sequence will (almost always) fold to the same structure; two with 30% identity often share a fold but not the details.

pLDDT. pLDDT is the predicted lDDT-Cα score: AlphaFold's confidence that the local environment of each residue (all inter-atomic distances within 15 Å) is correctly placed. It is a per-residue number between 0 and 100, with higher meaning more reliable.

InterPro / GO / CATH / organism. Functional annotations link the protein to curated databases. InterPro entries identify conserved domains and families by matching the sequence against member-database signatures (Pfam, PROSITE, CDD, …). Gene Ontology (GO) terms describe molecular function, biological process, and cellular component in a controlled vocabulary. CATH places the structure in a hierarchical fold classification (Class/Architecture/Topology/Homologous-superfamily). The organism is the source species.

Contact-map, Ramachandran, and PAE plots. Three diagnostic plots accompany the record. The Cα contact map visualizes the tertiary structure as a 2D adjacency matrix (8 Å cutoff, sequence-local contacts suppressed). The Ramachandran plot shows the distribution of backbone (φ, ψ) torsions, with points in the α and β basins reflecting secondary structure content. The PAE plot shows AlphaFold's inter-residue confidence as a color matrix.

mmCIF coordinates. The mmCIF table is the protein's shape written out atom by atom. For each backbone N, Cα, C, and carbonyl O, it records an (x, y, z) coordinate triple in Å plus the residue type, chain letter, and residue number.

Radius of gyration, Cα contacts, bounding box. Three whole-structure scalars: the radius of gyration (RMS distance of Cα from centroid, in Å), the count of Cα–Cα contacts (pairs closer than 8 Å and separated by more than four residues in sequence — i.e. tertiary, not local, contacts), and the bounding-box dimensions. Together they distinguish compact globular folds from extended fibres or disordered chains.

Foldseek 3Di. The Foldseek 3Di string encodes local tertiary geometry as a 20-letter alphabet — one character per residue — derived from the relative positions of nearby Cα atoms. Unlike the amino-acid sequence, 3Di is a direct function of the 3D structure, so two proteins with the same fold have similar 3Di strings even at low sequence identity.

Rendered structure images. Six rendered views show the 3D structure from the faces of a cube — i.e. along ±x, ±y, ±z. Rendering representation is drawn randomly per protein from cartoon (secondary-structure ribbons), sticks (backbone bonds), or molecular surface; coloring is either N→C rainbow (blue at the N-terminus through red at the C-terminus) or one color per chain.

Nearest PDB structures. The Foldseek neighbor list gives the closest experimentally determined structures in the PDB, ranked by structural alignment. TM-score near 1 means near-identical fold; near 0.3 means only rough topology match. This is how one finds what a novel AlphaFold prediction most resembles in the solved-structure universe.

Solvent-accessible surface area. SASA measures how much of the protein is reachable by solvent. It is computed by rolling a water-sized probe over the atomic surface and summing the exposed area (Å²). Per-residue SASA distinguishes core (buried, low SASA) from surface (exposed, high SASA) residues; total SASA is a whole-molecule size measure.